Protein AF-0000000085122538 (afdb_homodimer)

Foldseek 3Di:
DEEEEFEALAQDDDVLQLVLLLVLLLVCLVVQYEYEYAAFCGHSVVSSQVSVVVNPHAYEHEYEPVVVVVVRGDPPGRYYHYDHDDVVRLVVSVVVHQAYEYGYYDPRSVVSQVVVLVCLLQPVDPAAYEYLQGPVRCVVVLVVVVVCCVVPVDPVLSSVSYHYHNDSVSVVVCRVVRDRDDHPD/DEEEEFEALAQDDDVLQLVLLLVLLLVCLVVQYEYEYAAFCGHSVVSSQVSVVVNPHAYEHEYEPVVVVVVRGDPPGRYYHYDHDDVVRLVVSVVVHQAYEYGYYDPRSVVSQVVVLVCLLQPVDPAAYEYQQGPVRCVVVLVVVVVCCVVPVDPPLSSVSYHYHNDSVSVVVCRVVRDRDDHPD

Nearest PDB structures (foldseek):
  5its-assembly2_C  TM=9.933E-01  e=1.510E-23  Corynebacterium glutamicum ATCC 13032
  5zbk-assembly1_A-2  TM=9.817E-01  e=9.721E-24  Pseudomonas aeruginosa PAO1
  5zbj-assembly1_A-2  TM=9.865E-01  e=3.644E-23  Pseudomonas aeruginosa PAO1
  1ydh-assembly1_B  TM=9.631E-01  e=9.488E-20  Arabidopsis thaliana
  1t35-assembly1_C  TM=9.299E-01  e=9.731E-19  Bacillus subtilis

Sequence (370 aa):
MKIAVFCGSSAGNNIKYINATKQLGKYFAQNNIDVVYGGGNVGLMGAIADSVMENGGKVYGVIPEKLKEKELAHTGITDLKVVSNMHERKAAMAEMADAFVVLPGGAGTLEETFEVWTWALLGFHNKPCAFFNINGFYDKLFEMIDNMCEAEFLRKEYSDMLIKTDNQEELLKAIKEYIPPKQKWMKIAVFCGSSAGNNIKYINATKQLGKYFAQNNIDVVYGGGNVGLMGAIADSVMENGGKVYGVIPEKLKEKELAHTGITDLKVVSNMHERKAAMAEMADAFVVLPGGAGTLEETFEVWTWALLGFHNKPCAFFNINGFYDKLFEMIDNMCEAEFLRKEYSDMLIKTDNQEELLKAIKEYIPPKQKW

pLDDT: mean 96.25, std 5.56, range [61.72, 99.0]

Structure (mmCIF, N/CA/C/O backbone):
data_AF-0000000085122538-model_v1
#
loop_
_entity.id
_entity.type
_entity.pdbx_description
1 polymer "Cytokinin riboside 5'-monophosphate phosphoribohydrolase"
#
loop_
_atom_site.group_PDB
_atom_site.id
_atom_site.type_symbol
_atom_site.label_atom_id
_atom_site.label_alt_id
_atom_site.label_comp_id
_atom_site.label_asym_id
_atom_site.label_entity_id
_atom_site.label_seq_id
_atom_site.pdbx_PDB_ins_code
_atom_site.Cartn_x
_atom_site.Cartn_y
_atom_site.Cartn_z
_atom_site.occupancy
_atom_site.B_iso_or_equiv
_atom_site.auth_seq_id
_atom_site.auth_comp_id
_atom_site.auth_asym_id
_atom_site.auth_atom_id
_atom_site.pdbx_PDB_model_num
ATOM 1 N N . MET A 1 1 ? -10.5 17.266 16.891 1 97.5 1 MET A N 1
ATOM 2 C CA . MET A 1 1 ? -10.312 16.281 15.82 1 97.5 1 MET A CA 1
ATOM 3 C C . MET A 1 1 ? -8.828 16.094 15.523 1 97.5 1 MET A C 1
ATOM 5 O O . MET A 1 1 ? -8.062 17.047 15.516 1 97.5 1 MET A O 1
ATOM 9 N N . LYS A 1 2 ? -8.312 14.805 15.312 1 98.81 2 LYS A N 1
ATOM 10 C CA . LYS A 1 2 ? -6.938 14.5 14.922 1 98.81 2 LYS A CA 1
ATOM 11 C C . LYS A 1 2 ? -6.879 13.883 13.531 1 98.81 2 LYS A C 1
ATOM 13 O O . LYS A 1 2 ? -7.621 12.945 13.227 1 98.81 2 LYS A O 1
ATOM 18 N N . ILE A 1 3 ? -6.004 14.469 12.742 1 98.94 3 ILE A N 1
ATOM 19 C CA . ILE A 1 3 ? -5.82 13.977 11.383 1 98.94 3 ILE A CA 1
ATOM 20 C C . ILE A 1 3 ? -4.418 13.391 11.227 1 98.94 3 ILE A C 1
ATOM 22 O O . ILE A 1 3 ? -3.424 14.062 11.523 1 98.94 3 ILE A O 1
ATOM 26 N N . ALA A 1 4 ? -4.359 12.117 10.828 1 98.94 4 ALA A N 1
ATOM 27 C CA . ALA A 1 4 ? -3.07 11.547 10.453 1 98.94 4 ALA A CA 1
ATOM 28 C C . ALA A 1 4 ? -2.664 11.977 9.047 1 98.94 4 ALA A C 1
ATOM 30 O O . ALA A 1 4 ? -3.445 11.844 8.102 1 98.94 4 ALA A O 1
ATOM 31 N N . VAL A 1 5 ? -1.46 12.477 8.953 1 98.94 5 VAL A N 1
ATOM 32 C CA . VAL A 1 5 ? -0.944 12.922 7.66 1 98.94 5 VAL A CA 1
ATOM 33 C C . VAL A 1 5 ? 0.179 11.992 7.207 1 98.94 5 VAL A C 1
ATOM 35 O O . VAL A 1 5 ? 1.134 11.75 7.949 1 98.94 5 VAL A O 1
ATOM 38 N N . PHE A 1 6 ? 0.007 11.438 6.035 1 98.81 6 PHE A N 1
ATOM 39 C CA . PHE A 1 6 ? 1.049 10.68 5.355 1 98.81 6 PHE A CA 1
ATOM 40 C C . PHE A 1 6 ? 1.702 11.516 4.262 1 98.81 6 PHE A C 1
ATOM 42 O O . PHE A 1 6 ? 1.017 12.047 3.387 1 98.81 6 PHE A O 1
ATOM 49 N N . CYS A 1 7 ? 3.018 11.609 4.328 1 98.56 7 CYS A N 1
ATOM 50 C CA . CYS A 1 7 ? 3.678 12.43 3.324 1 98.56 7 CYS A CA 1
ATOM 51 C C . CYS A 1 7 ? 5.156 12.086 3.219 1 98.56 7 CYS A C 1
ATOM 53 O O . CYS A 1 7 ? 5.664 11.273 3.996 1 98.56 7 CYS A O 1
ATOM 55 N N . GLY A 1 8 ? 5.742 12.688 2.232 1 97.12 8 GLY A N 1
ATOM 56 C CA . GLY A 1 8 ? 7.117 12.336 1.906 1 97.12 8 GLY A CA 1
ATOM 57 C C . GLY A 1 8 ? 8.125 12.891 2.895 1 97.12 8 GLY A C 1
ATOM 58 O O . GLY A 1 8 ? 7.953 14 3.404 1 97.12 8 GLY A O 1
ATOM 59 N N . SER A 1 9 ? 9.203 12.133 3.1 1 94.31 9 SER A N 1
ATOM 60 C CA . SER A 1 9 ? 10.367 12.625 3.828 1 94.31 9 SER A CA 1
ATOM 61 C C . SER A 1 9 ? 11.18 13.594 2.975 1 94.31 9 SER A C 1
ATOM 63 O O . SER A 1 9 ? 12.102 14.242 3.473 1 94.31 9 SER A O 1
ATOM 65 N N . SER A 1 10 ? 10.859 13.727 1.736 1 95.81 10 SER A N 1
ATOM 66 C CA . SER A 1 10 ? 11.438 14.672 0.792 1 95.81 10 SER A CA 1
ATOM 67 C C . SER A 1 10 ? 10.531 15.883 0.587 1 95.81 10 SER A C 1
ATOM 69 O O . SER A 1 10 ? 9.32 15.797 0.815 1 95.81 10 SER A O 1
ATOM 71 N N . ALA A 1 11 ? 11.141 16.984 0.15 1 96.94 11 ALA A N 1
ATOM 72 C CA . ALA A 1 11 ? 10.375 18.188 -0.128 1 96.94 11 ALA A CA 1
ATOM 73 C C . ALA A 1 11 ? 9.867 18.203 -1.568 1 96.94 11 ALA A C 1
ATOM 75 O O . ALA A 1 11 ? 9.062 19.062 -1.943 1 96.94 11 ALA A O 1
ATOM 76 N N . GLY A 1 12 ? 10.312 17.266 -2.35 1 97.25 12 GLY A N 1
ATOM 77 C CA . GLY A 1 12 ? 10.031 17.312 -3.775 1 97.25 12 GLY A CA 1
ATOM 78 C C . GLY A 1 12 ? 10.859 18.344 -4.52 1 97.25 12 GLY A C 1
ATOM 79 O O . GLY A 1 12 ? 11.844 18.859 -3.984 1 97.25 12 GLY A O 1
ATOM 80 N N . ASN A 1 13 ? 10.555 18.531 -5.781 1 97.31 13 ASN A N 1
ATOM 81 C CA . ASN A 1 13 ? 11.398 19.391 -6.586 1 97.31 13 ASN A CA 1
ATOM 82 C C . ASN A 1 13 ? 10.664 20.672 -6.996 1 97.31 13 ASN A C 1
ATOM 84 O O . ASN A 1 13 ? 11.156 21.438 -7.828 1 97.31 13 ASN A O 1
ATOM 88 N N . ASN A 1 14 ? 9.508 20.875 -6.578 1 97.75 14 ASN A N 1
ATOM 89 C CA . ASN A 1 14 ? 8.672 22.031 -6.855 1 97.75 14 ASN A CA 1
ATOM 90 C C . ASN A 1 14 ? 8.227 22.734 -5.57 1 97.75 14 ASN A C 1
ATOM 92 O O . ASN A 1 14 ? 7.68 22.094 -4.672 1 97.75 14 ASN A O 1
ATOM 96 N N . ILE A 1 15 ? 8.43 24.016 -5.426 1 97.88 15 ILE A N 1
ATOM 97 C CA . ILE A 1 15 ? 8.164 24.781 -4.219 1 97.88 15 ILE A CA 1
ATOM 98 C C . ILE A 1 15 ? 6.672 24.719 -3.883 1 97.88 15 ILE A C 1
ATOM 100 O O . ILE A 1 15 ? 6.277 24.953 -2.738 1 97.88 15 ILE A O 1
ATOM 104 N N . LYS A 1 16 ? 5.902 24.344 -4.867 1 98.25 16 LYS A N 1
ATOM 105 C CA . LYS A 1 16 ? 4.461 24.234 -4.652 1 98.25 16 LYS A CA 1
ATOM 106 C C . LYS A 1 16 ? 4.137 23.172 -3.604 1 98.25 16 LYS A C 1
ATOM 108 O O . LYS A 1 16 ? 3.158 23.297 -2.867 1 98.25 16 LYS A O 1
ATOM 113 N N . TYR A 1 17 ? 4.938 22.141 -3.523 1 98.62 17 TYR A N 1
ATOM 114 C CA . TYR A 1 17 ? 4.68 21.062 -2.57 1 98.62 17 TYR A CA 1
ATOM 115 C C . TYR A 1 17 ? 4.859 21.562 -1.137 1 98.62 17 TYR A C 1
ATOM 117 O O . TYR A 1 17 ? 3.963 21.406 -0.305 1 98.62 17 TYR A O 1
ATOM 125 N N . ILE A 1 18 ? 5.926 22.156 -0.887 1 98.38 18 ILE A N 1
ATOM 126 C CA . ILE A 1 18 ? 6.211 22.641 0.461 1 98.38 18 ILE A CA 1
ATOM 127 C C . ILE A 1 18 ? 5.242 23.766 0.825 1 98.38 18 ILE A C 1
ATOM 129 O O . ILE A 1 18 ? 4.727 23.812 1.944 1 98.38 18 ILE A O 1
ATOM 133 N N . ASN A 1 19 ? 4.984 24.688 -0.085 1 98.69 19 ASN A N 1
ATOM 134 C CA . ASN A 1 19 ? 4.098 25.812 0.182 1 98.69 19 ASN A CA 1
ATOM 135 C C . ASN A 1 19 ? 2.682 25.344 0.513 1 98.69 19 ASN A C 1
ATOM 137 O O . ASN A 1 19 ? 2.09 25.797 1.494 1 98.69 19 ASN A O 1
ATOM 141 N N . ALA A 1 20 ? 2.164 24.453 -0.314 1 98.81 20 ALA A N 1
ATOM 142 C CA . ALA A 1 20 ? 0.819 23.938 -0.076 1 98.81 20 ALA A CA 1
ATOM 143 C C . ALA A 1 20 ? 0.748 23.188 1.251 1 98.81 20 ALA A C 1
ATOM 145 O O . ALA A 1 20 ? -0.256 23.266 1.964 1 98.81 20 ALA A O 1
ATOM 146 N N . THR A 1 21 ? 1.785 22.438 1.58 1 98.88 21 THR A N 1
ATOM 147 C CA . THR A 1 21 ? 1.85 21.703 2.836 1 98.88 21 THR A CA 1
ATOM 148 C C . THR A 1 21 ? 1.825 22.656 4.027 1 98.88 21 THR A C 1
ATOM 150 O O . THR A 1 21 ? 1.076 22.438 4.984 1 98.88 21 THR A O 1
ATOM 153 N N . LYS A 1 22 ? 2.596 23.703 3.938 1 98.88 22 LYS A N 1
ATOM 154 C CA . LYS A 1 22 ? 2.629 24.703 5.008 1 98.88 22 LYS A CA 1
ATOM 155 C C . LYS A 1 22 ? 1.276 25.391 5.16 1 98.88 22 LYS A C 1
ATOM 157 O O . LYS A 1 22 ? 0.806 25.609 6.277 1 98.88 22 LYS A O 1
ATOM 162 N N . GLN A 1 23 ? 0.707 25.719 4.047 1 98.88 23 GLN A N 1
ATOM 163 C CA . GLN A 1 23 ? -0.608 26.359 4.086 1 98.88 23 GLN A CA 1
ATOM 164 C C . GLN A 1 23 ? -1.644 25.438 4.723 1 98.88 23 GLN A C 1
ATOM 166 O O . GLN A 1 23 ? -2.51 25.891 5.473 1 98.88 23 GLN A O 1
ATOM 171 N N . LEU A 1 24 ? -1.573 24.188 4.391 1 98.88 24 LEU A N 1
ATOM 172 C CA . LEU A 1 24 ? -2.484 23.219 4.996 1 98.88 24 LEU A CA 1
ATOM 173 C C . LEU A 1 24 ? -2.268 23.141 6.504 1 98.88 24 LEU A C 1
ATOM 175 O O . LEU A 1 24 ? -3.23 23.094 7.27 1 98.88 24 LEU A O 1
ATOM 179 N N . GLY A 1 25 ? -1.014 23.016 6.938 1 98.88 25 GLY A N 1
ATOM 180 C CA . GLY A 1 25 ? -0.706 23.016 8.359 1 98.88 25 GLY A CA 1
ATOM 181 C C . GLY A 1 25 ? -1.275 24.203 9.102 1 98.88 25 GLY A C 1
ATOM 182 O O . GLY A 1 25 ? -1.864 24.047 10.172 1 98.88 25 GLY A O 1
ATOM 183 N N . LYS A 1 26 ? -1.048 25.422 8.523 1 98.88 26 LYS A N 1
ATOM 184 C CA . LYS A 1 26 ? -1.615 26.641 9.094 1 98.88 26 LYS A CA 1
ATOM 185 C C . LYS A 1 26 ? -3.135 26.531 9.203 1 98.88 26 LYS A C 1
ATOM 187 O O . LYS A 1 26 ? -3.713 26.859 10.242 1 98.88 26 LYS A O 1
ATOM 192 N N . TYR A 1 27 ? -3.756 26.094 8.133 1 98.94 27 TYR A N 1
ATOM 193 C CA . TYR A 1 27 ? -5.207 25.938 8.094 1 98.94 27 TYR A CA 1
ATOM 194 C C . TYR A 1 27 ? -5.688 24.984 9.18 1 98.94 27 TYR A C 1
ATOM 196 O O . TYR A 1 27 ? -6.68 25.25 9.859 1 98.94 27 TYR A O 1
ATOM 204 N N . PHE A 1 28 ? -4.996 23.797 9.375 1 98.88 28 PHE A N 1
ATOM 205 C CA . PHE A 1 28 ? -5.348 22.844 10.414 1 98.88 28 PHE A CA 1
ATOM 206 C C . PHE A 1 28 ? -5.281 23.484 11.789 1 98.88 28 PHE A C 1
ATOM 208 O O . PHE A 1 28 ? -6.23 23.391 12.57 1 98.88 28 PHE A O 1
ATOM 215 N N . ALA A 1 29 ? -4.242 24.203 12.047 1 98.81 29 ALA A N 1
ATOM 216 C CA . ALA A 1 29 ? -4.07 24.844 13.344 1 98.81 29 ALA A CA 1
ATOM 217 C C . ALA A 1 29 ? -5.184 25.859 13.594 1 98.81 29 ALA A C 1
ATOM 219 O O . ALA A 1 29 ? -5.785 25.875 14.672 1 98.81 29 ALA A O 1
ATOM 220 N N . GLN A 1 30 ? -5.461 26.641 12.594 1 98.5 30 GLN A N 1
ATOM 221 C CA . GLN A 1 30 ? -6.449 27.703 12.711 1 98.5 30 GLN A CA 1
ATOM 222 C C . GLN A 1 30 ? -7.855 27.125 12.891 1 98.5 30 GLN A C 1
ATOM 224 O O . GLN A 1 30 ? -8.758 27.828 13.352 1 98.5 30 GLN A O 1
ATOM 229 N N .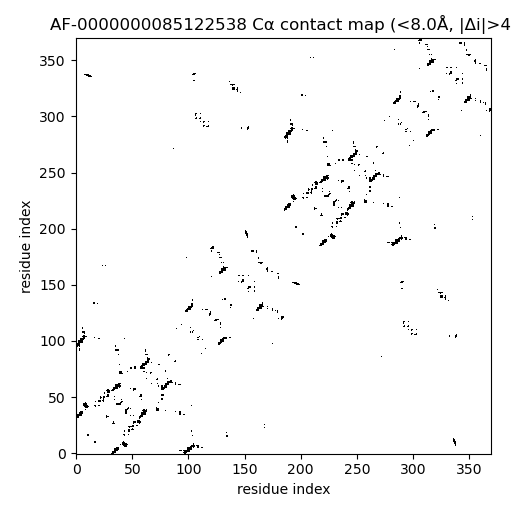 ASN A 1 31 ? -8.039 25.938 12.5 1 98.56 31 ASN A N 1
ATOM 230 C CA . ASN A 1 31 ? -9.336 25.281 12.633 1 98.56 31 ASN A CA 1
ATOM 231 C C . ASN A 1 31 ? -9.336 24.25 13.75 1 98.56 31 ASN A C 1
ATOM 233 O O . ASN A 1 31 ? -10.188 23.359 13.773 1 98.56 31 ASN A O 1
ATOM 237 N N . ASN A 1 32 ? -8.352 24.281 14.602 1 98.38 32 ASN A N 1
ATOM 238 C CA . ASN A 1 32 ? -8.242 23.453 15.805 1 98.38 32 ASN A CA 1
ATOM 239 C C . ASN A 1 32 ? -8.164 21.969 15.453 1 98.38 32 ASN A C 1
ATOM 241 O O . ASN A 1 32 ? -8.836 21.156 16.078 1 98.38 32 ASN A O 1
ATOM 245 N N . ILE A 1 33 ? -7.441 21.672 14.406 1 98.75 33 ILE A N 1
ATOM 246 C CA . ILE A 1 33 ? -7.168 20.297 14.016 1 98.75 33 ILE A CA 1
ATOM 247 C C . ILE A 1 33 ? -5.762 19.906 14.453 1 98.75 33 ILE A C 1
ATOM 249 O O . ILE A 1 33 ? -4.781 20.562 14.086 1 98.75 33 ILE A O 1
ATOM 253 N N . ASP A 1 34 ? -5.684 18.859 15.25 1 98.75 34 ASP A N 1
ATOM 254 C CA . ASP A 1 34 ? -4.391 18.281 15.625 1 98.75 34 ASP A CA 1
ATOM 255 C C . ASP A 1 34 ? -3.865 17.359 14.539 1 98.75 34 ASP A C 1
ATOM 257 O O . ASP A 1 34 ? -4.645 16.688 13.852 1 98.75 34 ASP A O 1
ATOM 261 N N . VAL A 1 35 ? -2.555 17.312 14.469 1 98.88 35 VAL A N 1
ATOM 262 C CA . VAL A 1 35 ? -1.948 16.484 13.438 1 98.88 35 VAL A CA 1
ATOM 263 C C . VAL A 1 35 ? -1.241 15.289 14.086 1 98.88 35 VAL A C 1
ATOM 265 O O . VAL A 1 35 ? -0.547 15.445 15.094 1 98.88 35 VAL A O 1
ATOM 268 N N . VAL A 1 36 ? -1.465 14.117 13.547 1 98.94 36 VAL A N 1
ATOM 269 C CA . VAL A 1 36 ? -0.7 12.906 13.812 1 98.94 36 VAL A CA 1
ATOM 270 C C . VAL A 1 36 ? 0.16 12.555 12.602 1 98.94 36 VAL A C 1
ATOM 272 O O . VAL A 1 36 ? -0.309 12.617 11.461 1 98.94 36 VAL A O 1
ATOM 275 N N . TYR A 1 37 ? 1.423 12.266 12.789 1 98.44 37 TYR A N 1
ATOM 276 C CA . TYR A 1 37 ? 2.24 11.922 11.633 1 98.44 37 TYR A CA 1
ATOM 277 C C . TYR A 1 37 ? 3.426 11.055 12.047 1 98.44 37 TYR A C 1
ATOM 279 O O . TYR A 1 37 ? 3.492 10.578 13.18 1 98.44 37 TYR A O 1
ATOM 287 N N . GLY A 1 38 ? 4.312 10.805 11.148 1 96.75 38 GLY A N 1
ATOM 288 C CA . GLY A 1 38 ? 5.359 9.812 11.352 1 96.75 38 GLY A CA 1
ATOM 289 C C . GLY A 1 38 ? 6.504 10.32 12.203 1 96.75 38 GLY A C 1
ATOM 290 O O . GLY A 1 38 ? 7.434 9.578 12.516 1 96.75 38 GLY A O 1
ATOM 291 N N . GLY A 1 39 ? 6.539 11.531 12.453 1 96.94 39 GLY A N 1
ATOM 292 C CA . GLY A 1 39 ? 7.461 12.039 13.461 1 96.94 39 GLY A CA 1
ATOM 293 C C . GLY A 1 39 ? 8.742 12.586 12.867 1 96.94 39 GLY A C 1
ATOM 294 O O . GLY A 1 39 ? 9.664 12.953 13.602 1 96.94 39 GLY A O 1
ATOM 295 N N . GLY A 1 40 ? 8.852 12.688 11.586 1 94.94 40 GLY A N 1
ATOM 296 C CA . GLY A 1 40 ? 10.078 13.156 10.969 1 94.94 40 GLY A CA 1
ATOM 297 C C . GLY A 1 40 ? 10.172 14.672 10.906 1 94.94 40 GLY A C 1
ATOM 298 O O . GLY A 1 40 ? 9.148 15.359 10.867 1 94.94 40 GLY A O 1
ATOM 299 N N . ASN A 1 41 ? 11.43 15.148 10.812 1 95.94 41 ASN A N 1
ATOM 300 C CA . ASN A 1 41 ? 11.648 16.594 10.766 1 95.94 41 ASN A CA 1
ATOM 301 C C . ASN A 1 41 ? 12.117 17.031 9.383 1 95.94 41 ASN A C 1
ATOM 303 O O . ASN A 1 41 ? 12.562 18.172 9.211 1 95.94 41 ASN A O 1
ATOM 307 N N . VAL A 1 42 ? 12.055 16.188 8.414 1 95.25 42 VAL A N 1
ATOM 308 C CA . VAL A 1 42 ? 12.578 16.484 7.086 1 95.25 42 VAL A CA 1
ATOM 309 C C . VAL A 1 42 ? 11.438 16.484 6.074 1 95.25 42 VAL A C 1
ATOM 311 O O . VAL A 1 42 ? 10.367 15.922 6.336 1 95.25 42 VAL A O 1
ATOM 314 N N . GLY A 1 43 ? 11.617 17.172 4.961 1 97.19 43 GLY A N 1
ATOM 315 C CA . GLY A 1 43 ? 10.688 17.125 3.844 1 97.19 43 GLY A CA 1
ATOM 316 C C . GLY A 1 43 ? 9.328 17.719 4.18 1 97.19 43 GLY A C 1
ATOM 317 O O . GLY A 1 43 ? 9.234 18.734 4.879 1 97.19 43 GLY A O 1
ATOM 318 N N . LEU A 1 44 ? 8.344 17.062 3.604 1 98.56 44 LEU A N 1
ATOM 319 C CA . LEU A 1 44 ? 6.984 17.531 3.857 1 98.56 44 LEU A CA 1
ATOM 320 C C . LEU A 1 44 ? 6.555 17.219 5.285 1 98.56 44 LEU A C 1
ATOM 322 O O . LEU A 1 44 ? 5.711 17.906 5.855 1 98.56 44 LEU A O 1
ATOM 326 N N . MET A 1 45 ? 7.184 16.172 5.836 1 98.19 45 MET A N 1
ATOM 327 C CA . MET A 1 45 ? 6.895 15.844 7.23 1 98.19 45 MET A CA 1
ATOM 328 C C . MET A 1 45 ? 7.273 17 8.148 1 98.19 45 MET A C 1
ATOM 330 O O . MET A 1 45 ? 6.473 17.422 8.984 1 98.19 45 MET A O 1
ATOM 334 N N . GLY A 1 46 ? 8.477 17.453 7.961 1 97.94 46 GLY A N 1
ATOM 335 C CA . GLY A 1 46 ? 8.883 18.609 8.742 1 97.94 46 GLY A CA 1
ATOM 336 C C . GLY A 1 46 ? 8.023 19.828 8.477 1 97.94 46 GLY A C 1
ATOM 337 O O . GLY A 1 46 ? 7.641 20.547 9.414 1 97.94 46 GLY A O 1
ATOM 338 N N . ALA A 1 47 ? 7.664 20.078 7.27 1 98.56 47 ALA A N 1
ATOM 339 C CA . ALA A 1 47 ? 6.91 21.266 6.852 1 98.56 47 ALA A CA 1
ATOM 340 C C . ALA A 1 47 ? 5.539 21.297 7.516 1 98.56 47 ALA A C 1
ATOM 342 O O . ALA A 1 47 ? 5.125 22.328 8.047 1 98.56 47 ALA A O 1
ATOM 343 N N . ILE A 1 48 ? 4.812 20.219 7.484 1 98.81 48 ILE A N 1
ATOM 344 C CA . ILE A 1 48 ? 3.465 20.188 8.039 1 98.81 48 ILE A CA 1
ATOM 345 C C . ILE A 1 48 ? 3.533 20.328 9.562 1 98.81 48 ILE A C 1
ATOM 347 O O . ILE A 1 48 ? 2.756 21.062 10.164 1 98.81 48 ILE A O 1
ATOM 351 N N . ALA A 1 49 ? 4.484 19.578 10.18 1 98.69 49 ALA A N 1
ATOM 352 C CA . ALA A 1 49 ? 4.625 19.625 11.633 1 98.69 49 ALA A CA 1
ATOM 353 C C . ALA A 1 49 ? 4.973 21.031 12.102 1 98.69 49 ALA A C 1
ATOM 355 O O . ALA A 1 49 ? 4.312 21.578 12.992 1 98.69 49 ALA A O 1
ATOM 356 N N . ASP A 1 50 ? 5.941 21.625 11.469 1 98.75 50 ASP A N 1
ATOM 357 C CA . ASP A 1 50 ? 6.387 22.969 11.844 1 98.75 50 ASP A CA 1
ATOM 358 C C . ASP A 1 50 ? 5.273 23.984 11.656 1 98.75 50 ASP A C 1
ATOM 360 O O . ASP A 1 50 ? 5.062 24.859 12.508 1 98.75 50 ASP A O 1
ATOM 364 N N . SER A 1 51 ? 4.633 23.906 10.539 1 98.88 51 SER A N 1
ATOM 365 C CA . SER A 1 51 ? 3.584 24.875 10.242 1 98.88 51 SER A CA 1
ATOM 366 C C . SER A 1 51 ? 2.457 24.797 11.266 1 98.88 51 SER A C 1
ATOM 368 O O . SER A 1 51 ? 1.979 25.828 11.742 1 98.88 51 SER A O 1
ATOM 370 N N . VAL A 1 52 ? 2.025 23.578 11.594 1 98.88 52 VAL A N 1
ATOM 371 C CA . VAL A 1 52 ? 0.985 23.422 12.602 1 98.88 52 VAL A CA 1
ATOM 372 C C . VAL A 1 52 ? 1.455 24 13.93 1 98.88 52 VAL A C 1
ATOM 374 O O . VAL A 1 52 ? 0.743 24.797 14.555 1 98.88 52 VAL A O 1
ATOM 377 N N . MET A 1 53 ? 2.672 23.688 14.375 1 98.75 53 MET A N 1
ATOM 378 C CA . MET A 1 53 ? 3.227 24.141 15.648 1 98.75 53 MET A CA 1
ATOM 379 C C . MET A 1 53 ? 3.344 25.656 15.68 1 98.75 53 MET A C 1
ATOM 381 O O . MET A 1 53 ? 2.959 26.297 16.656 1 98.75 53 MET A O 1
ATOM 385 N N . GLU A 1 54 ? 3.814 26.234 14.617 1 98.56 54 GLU A N 1
ATOM 386 C CA . GLU A 1 54 ? 4.055 27.672 14.516 1 98.56 54 GLU A CA 1
ATOM 387 C C . GLU A 1 54 ? 2.748 28.453 14.602 1 98.56 54 GLU A C 1
ATOM 389 O O . GLU A 1 54 ? 2.754 29.641 14.922 1 98.56 54 GLU A O 1
ATOM 394 N N . ASN A 1 55 ? 1.697 27.828 14.312 1 98.62 55 ASN A N 1
ATOM 395 C CA . ASN A 1 55 ? 0.406 28.5 14.305 1 98.62 55 ASN A CA 1
ATOM 396 C C . ASN A 1 55 ? -0.46 28.062 15.484 1 98.62 55 ASN A C 1
ATOM 398 O O . ASN A 1 55 ? -1.688 28.172 15.43 1 98.62 55 ASN A O 1
ATOM 402 N N . GLY A 1 56 ? 0.157 27.5 16.453 1 98.31 56 GLY A N 1
ATOM 403 C CA . GLY A 1 56 ? -0.483 27.281 17.734 1 98.31 56 GLY A CA 1
ATOM 404 C C . GLY A 1 56 ? -1.197 25.953 17.828 1 98.31 56 GLY A C 1
ATOM 405 O O . GLY A 1 56 ? -1.952 25.719 18.781 1 98.31 56 GLY A O 1
ATOM 406 N N . GLY A 1 57 ? -1 25.094 16.781 1 98.62 57 GLY A N 1
ATOM 407 C CA . GLY A 1 57 ? -1.622 23.766 16.812 1 98.62 57 GLY A CA 1
ATOM 408 C C . GLY A 1 57 ? -0.801 22.734 17.562 1 98.62 57 GLY A C 1
ATOM 409 O O . GLY A 1 57 ? 0.195 23.078 18.203 1 98.62 57 GLY A O 1
ATOM 410 N N . LYS A 1 58 ? -1.279 21.484 17.578 1 98.88 58 LYS A N 1
ATOM 411 C CA . LYS A 1 58 ? -0.592 20.375 18.219 1 98.88 58 LYS A CA 1
ATOM 412 C C . LYS A 1 58 ? -0.233 19.297 17.203 1 98.88 58 LYS A C 1
ATOM 414 O O . LYS A 1 58 ? -1.001 19.016 16.281 1 98.88 58 LYS A O 1
ATOM 419 N N . VAL A 1 59 ? 0.931 18.719 17.406 1 98.88 59 VAL A N 1
ATOM 420 C CA . VAL A 1 59 ? 1.442 17.672 16.531 1 98.88 59 VAL A CA 1
ATOM 421 C C . VAL A 1 59 ? 1.904 16.484 17.359 1 98.88 59 VAL A C 1
ATOM 423 O O . VAL A 1 59 ? 2.672 16.641 18.312 1 98.88 59 VAL A O 1
ATOM 426 N N . TYR A 1 60 ? 1.407 15.328 16.984 1 98.88 60 TYR A N 1
ATOM 427 C CA . TYR A 1 60 ? 1.779 14.07 17.609 1 98.88 60 TYR A CA 1
ATOM 428 C C . TYR A 1 60 ? 2.498 13.156 16.625 1 98.88 60 TYR A C 1
ATOM 430 O O . TYR A 1 60 ? 1.938 12.789 15.594 1 98.88 60 TYR A O 1
ATOM 438 N N . GLY A 1 61 ? 3.727 12.805 16.969 1 98.31 61 GLY A N 1
ATOM 439 C CA . GLY A 1 61 ? 4.527 11.938 16.125 1 98.31 61 GLY A CA 1
ATOM 440 C C . GLY A 1 61 ? 4.629 10.516 16.641 1 98.31 61 GLY A C 1
ATOM 441 O O . GLY A 1 61 ? 4.566 10.289 17.859 1 98.31 61 GLY A O 1
ATOM 442 N N . VAL A 1 62 ? 4.719 9.562 15.766 1 97.94 62 VAL A N 1
ATOM 443 C CA . VAL A 1 62 ? 5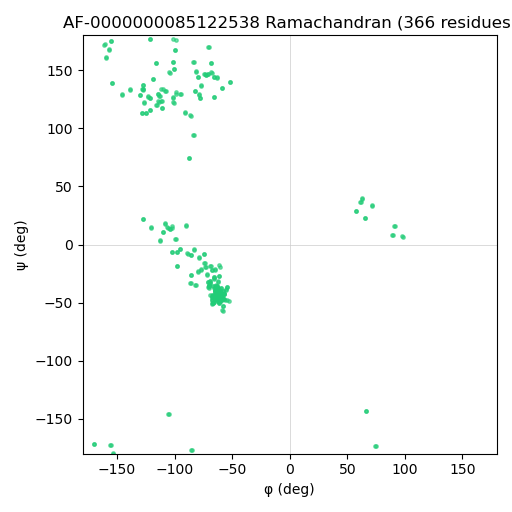.008 8.172 16.094 1 97.94 62 VAL A CA 1
ATOM 444 C C . VAL A 1 62 ? 6.203 7.691 15.266 1 97.94 62 VAL A C 1
ATOM 446 O O . VAL A 1 62 ? 6.176 7.734 14.039 1 97.94 62 VAL A O 1
ATOM 449 N N . ILE A 1 63 ? 7.219 7.242 15.945 1 95.75 63 ILE A N 1
ATOM 450 C CA . ILE A 1 63 ? 8.438 6.914 15.219 1 95.75 63 ILE A CA 1
ATOM 451 C C . ILE A 1 63 ? 9.031 5.617 15.773 1 95.75 63 ILE A C 1
ATOM 453 O O . ILE A 1 63 ? 9.078 5.414 16.984 1 95.75 63 ILE A O 1
ATOM 457 N N . PRO A 1 64 ? 9.406 4.734 14.867 1 93.38 64 PRO A N 1
ATOM 458 C CA . PRO A 1 64 ? 10.102 3.539 15.344 1 93.38 64 PRO A CA 1
ATOM 459 C C . PRO A 1 64 ? 11.492 3.848 15.891 1 93.38 64 PRO A C 1
ATOM 461 O O . PRO A 1 64 ? 12.172 4.754 15.398 1 93.38 64 PRO A O 1
ATOM 464 N N . GLU A 1 65 ? 11.953 2.998 16.734 1 91.56 65 GLU A N 1
ATOM 465 C CA . GLU A 1 65 ? 13.266 3.158 17.359 1 91.56 65 GLU A CA 1
ATOM 466 C C . GLU A 1 65 ? 14.367 3.254 16.297 1 91.56 65 GLU A C 1
ATOM 468 O O . GLU A 1 65 ? 15.242 4.121 16.391 1 91.56 65 GLU A O 1
ATOM 473 N N . LYS A 1 66 ? 14.336 2.521 15.359 1 84.19 66 LYS A N 1
ATOM 474 C CA . LYS A 1 66 ? 15.375 2.451 14.328 1 84.19 66 LYS A CA 1
ATOM 475 C C . LYS A 1 66 ? 15.445 3.748 13.531 1 84.19 66 LYS A C 1
ATOM 477 O O . LYS A 1 66 ? 16.531 4.195 13.164 1 84.19 66 LYS A O 1
ATOM 482 N N . LEU A 1 67 ? 14.336 4.352 13.312 1 81.69 67 LEU A N 1
ATOM 483 C CA . LEU A 1 67 ? 14.281 5.582 12.531 1 81.69 67 LEU A CA 1
ATOM 484 C C . LEU A 1 67 ? 14.633 6.789 13.391 1 81.69 67 LEU A C 1
ATOM 486 O O . LEU A 1 67 ? 15.18 7.777 12.891 1 81.69 67 LEU A O 1
ATOM 490 N N . LYS A 1 68 ? 14.258 6.715 14.578 1 80.94 68 LYS A N 1
ATOM 491 C CA . LYS A 1 68 ? 14.633 7.781 15.5 1 80.94 68 LYS A CA 1
ATOM 492 C C . LYS A 1 68 ? 16.141 7.984 15.523 1 80.94 68 LYS A C 1
ATOM 494 O O . LYS A 1 68 ? 16.625 9.125 15.57 1 80.94 68 LYS A O 1
ATOM 499 N N . GLU A 1 69 ? 16.828 6.957 15.477 1 76.31 69 GLU A N 1
ATOM 500 C CA . GLU A 1 69 ? 18.281 6.965 15.602 1 76.31 69 GLU A CA 1
ATOM 501 C C . GLU A 1 69 ? 18.938 7.609 14.383 1 76.31 69 GLU A C 1
ATOM 503 O O . GLU A 1 69 ? 20.078 8.078 14.453 1 76.31 69 GLU A O 1
ATOM 508 N N . LYS A 1 70 ? 18.266 7.707 13.367 1 73.94 70 LYS A N 1
ATOM 509 C CA . LYS A 1 70 ? 18.828 8.258 12.133 1 73.94 70 LYS A CA 1
ATOM 510 C C . LYS A 1 70 ? 18.625 9.773 12.07 1 73.94 70 LYS A C 1
ATOM 512 O O . LYS A 1 70 ? 18.797 10.375 11.016 1 73.94 70 LYS A O 1
ATOM 517 N N . GLU A 1 71 ? 18.312 10.352 13.211 1 61.72 71 GLU A N 1
ATOM 518 C CA . GLU A 1 71 ? 18.172 11.797 13.383 1 61.72 71 GLU A CA 1
ATOM 519 C C . GLU A 1 71 ? 17.047 12.336 12.516 1 61.72 71 GLU A C 1
ATOM 521 O O . GLU A 1 71 ? 17.109 13.469 12.023 1 61.72 71 GLU A O 1
ATOM 526 N N . LEU A 1 72 ? 16.062 11.617 12.391 1 79.69 72 LEU A N 1
ATOM 527 C CA . LEU A 1 72 ? 14.906 12.008 11.602 1 79.69 72 LEU A CA 1
ATOM 528 C C . LEU A 1 72 ? 13.766 12.469 12.508 1 79.69 72 LEU A C 1
ATOM 530 O O . LEU A 1 72 ? 12.836 13.141 12.047 1 79.69 72 LEU A O 1
ATOM 534 N N . ALA A 1 73 ? 14.086 12.258 13.773 1 89.75 73 ALA A N 1
ATOM 535 C CA . ALA A 1 73 ? 12.992 12.531 14.703 1 89.75 73 ALA A CA 1
ATOM 536 C C . ALA A 1 73 ? 12.812 14.031 14.914 1 89.75 73 ALA A C 1
ATOM 538 O O . ALA A 1 73 ? 13.789 14.758 15.102 1 89.75 73 ALA A O 1
ATOM 539 N N . HIS A 1 74 ? 11.594 14.438 14.914 1 94.25 74 HIS A N 1
ATOM 540 C CA . HIS A 1 74 ? 11.242 15.82 15.211 1 94.25 74 HIS A CA 1
ATOM 541 C C . HIS A 1 74 ? 11.086 16.031 16.719 1 94.25 74 HIS A C 1
ATOM 543 O O . HIS A 1 74 ? 10.055 15.68 17.297 1 94.25 74 HIS A O 1
ATOM 549 N N . THR A 1 75 ? 11.953 16.766 17.375 1 92.38 75 THR A N 1
ATOM 550 C CA . THR A 1 75 ? 11.953 16.891 18.828 1 92.38 75 THR A CA 1
ATOM 551 C C . THR A 1 75 ? 11.188 18.141 19.266 1 92.38 75 THR A C 1
ATOM 553 O O . THR A 1 75 ? 10.969 18.359 20.453 1 92.38 75 THR A O 1
ATOM 556 N N . GLY A 1 76 ? 10.711 18.969 18.406 1 94.75 76 GLY A N 1
ATOM 557 C CA . GLY A 1 76 ? 10.055 20.219 18.75 1 94.75 76 GLY A CA 1
ATOM 558 C C . GLY A 1 76 ? 8.539 20.141 18.656 1 94.75 76 GLY A C 1
ATOM 559 O O . GLY A 1 76 ? 7.867 21.172 18.609 1 94.75 76 GLY A O 1
ATOM 560 N N . ILE A 1 77 ? 8 18.906 18.609 1 97.69 77 ILE A N 1
ATOM 561 C CA . ILE A 1 77 ? 6.559 18.781 18.438 1 97.69 77 ILE A CA 1
ATOM 562 C C . ILE A 1 77 ? 5.902 18.484 19.781 1 97.69 77 ILE A C 1
ATOM 564 O O . ILE A 1 77 ? 6.586 18.406 20.812 1 97.69 77 ILE A O 1
ATOM 568 N N . THR A 1 78 ? 4.602 18.406 19.844 1 98.56 78 THR A N 1
ATOM 569 C CA . THR A 1 78 ? 3.816 18.297 21.062 1 98.56 78 THR A CA 1
ATOM 570 C C . THR A 1 78 ? 4.164 17.016 21.812 1 98.56 78 THR A C 1
ATOM 572 O O . THR A 1 78 ? 4.328 17.031 23.047 1 98.56 78 THR A O 1
ATOM 575 N N . ASP A 1 79 ? 4.184 15.922 21.094 1 98.12 79 ASP A N 1
ATOM 576 C CA . ASP A 1 79 ? 4.523 14.617 21.656 1 98.12 79 ASP A CA 1
ATOM 577 C C . ASP A 1 79 ? 5.07 13.68 20.594 1 98.12 79 ASP A C 1
ATOM 579 O O . ASP A 1 79 ? 4.613 13.703 19.438 1 98.12 79 ASP A O 1
ATOM 583 N N . LEU A 1 80 ? 6.07 12.977 21 1 97.5 80 LEU A N 1
ATOM 584 C CA . LEU A 1 80 ? 6.672 11.984 20.125 1 97.5 80 LEU A CA 1
ATOM 585 C C . LEU A 1 80 ? 6.691 10.609 20.781 1 97.5 80 LEU A C 1
ATOM 587 O O . LEU A 1 80 ? 7.434 10.383 21.734 1 97.5 80 LEU A O 1
ATOM 591 N N . LYS A 1 81 ? 5.945 9.766 20.219 1 97.44 81 LYS A N 1
ATOM 592 C CA . LYS A 1 81 ? 5.879 8.398 20.719 1 97.44 81 LYS A CA 1
ATOM 593 C C . LYS A 1 81 ? 6.84 7.488 19.953 1 97.44 81 LYS A C 1
ATOM 595 O O . LYS A 1 81 ? 6.836 7.465 18.719 1 97.44 81 LYS A O 1
ATOM 600 N N . VAL A 1 82 ? 7.641 6.762 20.719 1 96.38 82 VAL A N 1
ATOM 601 C CA . VAL A 1 82 ? 8.562 5.801 20.109 1 96.38 82 VAL A CA 1
ATOM 602 C C . VAL A 1 82 ? 7.965 4.395 20.188 1 96.38 82 VAL A C 1
ATOM 604 O O . VAL A 1 82 ? 7.461 3.982 21.234 1 96.38 82 VAL A O 1
ATOM 607 N N . VAL A 1 83 ? 7.969 3.703 19.078 1 96.31 83 VAL A N 1
ATOM 608 C CA . VAL A 1 83 ? 7.449 2.342 19.016 1 96.31 83 VAL A CA 1
ATOM 609 C C . VAL A 1 83 ? 8.539 1.39 18.547 1 96.31 83 VAL A C 1
ATOM 611 O O . VAL A 1 83 ? 9.641 1.824 18.188 1 96.31 83 VAL A O 1
ATOM 614 N N . SER A 1 84 ? 8.211 0.07 18.5 1 93.56 84 SER A N 1
ATOM 615 C CA . SER A 1 84 ? 9.25 -0.924 18.266 1 93.56 84 SER A CA 1
ATOM 616 C C . SER A 1 84 ? 9.484 -1.128 16.766 1 93.56 84 SER A C 1
ATOM 618 O O . SER A 1 84 ? 10.594 -1.478 16.359 1 93.56 84 SER A O 1
ATOM 620 N N . ASN A 1 85 ? 8.383 -0.996 15.969 1 91 85 ASN A N 1
ATOM 621 C CA . ASN A 1 85 ? 8.508 -1.305 14.547 1 91 85 ASN A CA 1
ATOM 622 C C . ASN A 1 85 ? 7.496 -0.53 13.711 1 91 85 ASN A C 1
ATOM 624 O O . ASN A 1 85 ? 6.684 0.223 14.258 1 91 85 ASN A O 1
ATOM 628 N N . MET A 1 86 ? 7.555 -0.773 12.406 1 91 86 MET A N 1
ATOM 629 C CA . MET A 1 86 ? 6.746 -0.009 11.469 1 91 86 MET A CA 1
ATOM 630 C C . MET A 1 86 ? 5.27 -0.365 11.602 1 91 86 MET A C 1
ATOM 632 O O . MET A 1 86 ? 4.398 0.48 11.391 1 91 86 MET A O 1
ATOM 636 N N . HIS A 1 87 ? 4.922 -1.652 11.906 1 92.12 87 HIS A N 1
ATOM 637 C CA . HIS A 1 87 ? 3.537 -2.068 12.086 1 92.12 87 HIS A CA 1
ATOM 638 C C . HIS A 1 87 ? 2.9 -1.365 13.281 1 92.12 87 HIS A C 1
ATOM 640 O O . HIS A 1 87 ? 1.783 -0.855 13.18 1 92.12 87 HIS A O 1
ATOM 646 N N . GLU A 1 88 ? 3.641 -1.271 14.359 1 93.81 88 GLU A N 1
ATOM 647 C CA . GLU A 1 88 ? 3.174 -0.558 15.547 1 93.81 88 GLU A CA 1
ATOM 648 C C . GLU A 1 88 ? 3.016 0.934 15.266 1 93.81 88 GLU A C 1
ATOM 650 O O . GLU A 1 88 ? 2.096 1.573 15.781 1 93.81 88 GLU A O 1
ATOM 655 N N . ARG A 1 89 ? 3.91 1.475 14.484 1 95 89 ARG A N 1
ATOM 656 C CA . ARG A 1 89 ? 3.812 2.879 14.102 1 95 89 ARG A CA 1
ATOM 657 C C . ARG A 1 89 ? 2.49 3.164 13.398 1 95 89 ARG A C 1
ATOM 659 O O . ARG A 1 89 ? 1.751 4.066 13.797 1 95 89 ARG A O 1
ATOM 666 N N . LYS A 1 90 ? 2.221 2.385 12.375 1 96.12 90 LYS A N 1
ATOM 667 C CA . LYS A 1 90 ? 1.003 2.598 11.594 1 96.12 90 LYS A CA 1
ATOM 668 C C . LYS A 1 90 ? -0.242 2.387 12.453 1 96.12 90 LYS A C 1
ATOM 670 O O . LYS A 1 90 ? -1.207 3.148 12.352 1 96.12 90 LYS A O 1
ATOM 675 N N . ALA A 1 91 ? -0.181 1.404 13.289 1 94.75 91 ALA A N 1
ATOM 676 C CA . ALA A 1 91 ? -1.311 1.12 14.164 1 94.75 91 ALA A CA 1
ATOM 677 C C . ALA A 1 91 ? -1.556 2.273 15.133 1 94.75 91 ALA A C 1
ATOM 679 O O . ALA A 1 91 ? -2.697 2.705 15.32 1 94.75 91 ALA A O 1
ATOM 680 N N . ALA A 1 92 ? -0.514 2.764 15.742 1 97.56 92 ALA A N 1
ATOM 681 C CA . ALA A 1 92 ? -0.625 3.859 16.703 1 97.56 92 ALA A CA 1
ATOM 682 C C . ALA A 1 92 ? -1.163 5.121 16.031 1 97.56 92 ALA A C 1
ATOM 684 O O . ALA A 1 92 ? -2.041 5.793 16.578 1 97.56 92 ALA A O 1
ATOM 685 N N . MET A 1 93 ? -0.666 5.426 14.859 1 98.44 93 MET A N 1
ATOM 686 C CA . MET A 1 93 ? -1.14 6.598 14.133 1 98.44 93 MET A CA 1
ATOM 687 C C . MET A 1 93 ? -2.625 6.477 13.812 1 98.44 93 MET A C 1
ATOM 689 O O . MET A 1 93 ? -3.387 7.426 14 1 98.44 93 MET A O 1
ATOM 693 N N . ALA A 1 94 ? -2.977 5.312 13.32 1 97.81 94 ALA A N 1
ATOM 694 C CA . ALA A 1 94 ? -4.371 5.086 12.945 1 97.81 94 ALA A CA 1
ATOM 695 C C . ALA A 1 94 ? -5.285 5.18 14.164 1 97.81 94 ALA A C 1
ATOM 697 O O . ALA A 1 94 ? -6.402 5.695 14.07 1 97.81 94 ALA A O 1
ATOM 698 N N . GLU A 1 95 ? -4.801 4.641 15.281 1 97.38 95 GLU A N 1
ATOM 699 C CA . GLU A 1 95 ? -5.586 4.676 16.516 1 97.38 95 GLU A CA 1
ATOM 700 C C . GLU A 1 95 ? -5.805 6.105 16.984 1 97.38 95 GLU A C 1
ATOM 702 O O . GLU A 1 95 ? -6.883 6.445 17.484 1 97.38 95 GLU A O 1
ATOM 707 N N . MET A 1 96 ? -4.898 6.949 16.812 1 98.38 96 MET A N 1
ATOM 708 C CA . MET A 1 96 ? -4.918 8.32 17.312 1 98.38 96 MET A CA 1
ATOM 709 C C . MET A 1 96 ? -5.773 9.211 16.406 1 98.38 96 MET A C 1
ATOM 711 O O . MET A 1 96 ? -6.273 10.25 16.859 1 98.38 96 MET A O 1
ATOM 715 N N . ALA A 1 97 ? -5.973 8.859 15.188 1 98.69 97 ALA A N 1
ATOM 716 C CA . ALA A 1 97 ? -6.496 9.789 14.195 1 98.69 97 ALA A CA 1
ATOM 717 C C . ALA A 1 97 ? -7.988 9.562 13.961 1 98.69 97 ALA A C 1
ATOM 719 O O . ALA A 1 97 ? -8.477 8.438 14.094 1 98.69 97 ALA A O 1
ATOM 720 N N . ASP A 1 98 ? -8.633 10.555 13.625 1 98.75 98 ASP A N 1
ATOM 721 C CA . ASP A 1 98 ? -10.047 10.516 13.25 1 98.75 98 ASP A CA 1
ATOM 722 C C . ASP A 1 98 ? -10.211 10.469 11.734 1 98.75 98 ASP A C 1
ATOM 724 O O . ASP A 1 98 ? -11.289 10.148 11.234 1 98.75 98 ASP A O 1
ATOM 728 N N . ALA A 1 99 ? -9.211 10.828 11.039 1 98.94 99 ALA A N 1
ATOM 729 C CA . ALA A 1 99 ? -9.164 10.891 9.578 1 98.94 99 ALA A CA 1
ATOM 730 C C . ALA A 1 99 ? -7.73 10.805 9.07 1 98.94 99 ALA A C 1
ATOM 732 O O . ALA A 1 99 ? -6.781 10.898 9.852 1 98.94 99 ALA A O 1
ATOM 733 N N . PHE A 1 100 ? -7.59 10.602 7.777 1 98.94 100 PHE A N 1
ATOM 734 C CA . PHE A 1 100 ? -6.281 10.508 7.137 1 98.94 100 PHE A CA 1
ATOM 735 C C . PHE A 1 100 ? -6.184 11.461 5.953 1 98.94 100 PHE A C 1
ATOM 737 O O . PHE A 1 100 ? -7.141 11.602 5.188 1 98.94 100 PHE A O 1
ATOM 744 N N . VAL A 1 101 ? -5.062 12.117 5.852 1 99 101 VAL A N 1
ATOM 745 C CA . VAL A 1 101 ? -4.781 12.977 4.707 1 99 101 VAL A CA 1
ATOM 746 C C . VAL A 1 101 ? -3.432 12.602 4.098 1 99 101 VAL A C 1
ATOM 748 O O . VAL A 1 101 ? -2.443 12.438 4.816 1 99 101 VAL A O 1
ATOM 751 N N . VAL A 1 102 ? -3.455 12.5 2.824 1 98.94 102 VAL A N 1
ATOM 752 C CA . VAL A 1 102 ? -2.275 12.07 2.082 1 98.94 102 VAL A CA 1
ATOM 753 C C . VAL A 1 102 ? -1.72 13.242 1.272 1 98.94 102 VAL A C 1
ATOM 755 O O . VAL A 1 102 ? -2.41 13.789 0.414 1 98.94 102 VAL A O 1
ATOM 758 N N . LEU A 1 103 ? -0.524 13.625 1.576 1 98.94 103 LEU A N 1
ATOM 759 C CA . LEU A 1 103 ? 0.239 14.586 0.792 1 98.94 103 LEU A CA 1
ATOM 760 C C . LEU A 1 103 ? 1.234 13.883 -0.122 1 98.94 103 LEU A C 1
ATOM 762 O O . LEU A 1 103 ? 1.449 12.672 0.005 1 98.94 103 LEU A O 1
ATOM 766 N N . PRO A 1 104 ? 1.823 14.609 -1.082 1 98.88 104 PRO A N 1
ATOM 767 C CA . PRO A 1 104 ? 2.795 13.969 -1.973 1 98.88 104 PRO A CA 1
ATOM 768 C C . PRO A 1 104 ? 3.887 13.219 -1.213 1 98.88 104 PRO A C 1
ATOM 770 O O . PRO A 1 104 ? 4.336 13.672 -0.16 1 98.88 104 PRO A O 1
ATOM 773 N N . GLY A 1 105 ? 4.242 12.086 -1.718 1 98.56 105 GLY A N 1
ATOM 774 C CA . GLY A 1 105 ? 5.242 11.227 -1.111 1 98.56 105 GLY A CA 1
ATOM 775 C C . GLY A 1 105 ? 5.652 10.07 -2.002 1 98.56 105 GLY A C 1
ATOM 776 O O . GLY A 1 105 ? 5.41 10.094 -3.211 1 98.56 105 GLY A O 1
ATOM 777 N N . GLY A 1 106 ? 6.414 9.188 -1.438 1 97.88 106 GLY A N 1
ATOM 778 C CA . GLY A 1 106 ? 6.926 8.047 -2.178 1 97.88 106 GLY A CA 1
ATOM 779 C C . GLY A 1 106 ? 6.227 6.75 -1.827 1 97.88 106 GLY A C 1
ATOM 780 O O . GLY A 1 106 ? 5.016 6.73 -1.599 1 97.88 106 GLY A O 1
ATOM 781 N N . ALA A 1 107 ? 6.98 5.656 -1.854 1 97.5 107 ALA A N 1
ATOM 782 C CA . ALA A 1 107 ? 6.449 4.316 -1.634 1 97.5 107 ALA A CA 1
ATOM 783 C C . ALA A 1 107 ? 5.914 4.164 -0.213 1 97.5 107 ALA A C 1
ATOM 785 O O . ALA A 1 107 ? 4.871 3.543 0.001 1 97.5 107 ALA A O 1
ATOM 786 N N . GLY A 1 108 ? 6.598 4.715 0.752 1 96.62 108 GLY A N 1
ATOM 787 C CA . GLY A 1 108 ? 6.148 4.645 2.133 1 96.62 108 GLY A CA 1
ATOM 788 C C . GLY A 1 108 ? 4.82 5.336 2.365 1 96.62 108 GLY A C 1
ATOM 789 O O . GLY A 1 108 ? 3.967 4.828 3.094 1 96.62 108 GLY A O 1
ATOM 790 N N . THR A 1 109 ? 4.652 6.465 1.746 1 98.38 109 THR A N 1
ATOM 791 C CA . THR A 1 109 ? 3.402 7.207 1.853 1 98.38 109 THR A CA 1
ATOM 792 C C . THR A 1 109 ? 2.24 6.395 1.288 1 98.38 109 THR A C 1
ATOM 794 O O . THR A 1 109 ? 1.192 6.273 1.928 1 98.38 109 THR A O 1
ATOM 797 N N . LEU A 1 110 ? 2.465 5.812 0.158 1 98.5 110 LEU A N 1
ATOM 798 C CA . LEU A 1 110 ? 1.4 5.023 -0.455 1 98.5 110 LEU A CA 1
ATOM 799 C C . LEU A 1 110 ? 1.146 3.744 0.335 1 98.5 110 LEU A C 1
ATOM 801 O O . LEU A 1 110 ? 0.006 3.281 0.424 1 98.5 110 LEU A O 1
ATOM 805 N N . GLU A 1 111 ? 2.193 3.166 0.883 1 97.75 111 GLU A N 1
ATOM 806 C CA . GLU A 1 111 ? 2.021 1.994 1.736 1 97.75 111 GLU A CA 1
ATOM 807 C C . GLU A 1 111 ? 1.108 2.303 2.92 1 97.75 111 GLU A C 1
ATOM 809 O O . GLU A 1 111 ? 0.177 1.546 3.205 1 97.75 111 GLU A O 1
ATOM 814 N N . GLU A 1 112 ? 1.333 3.424 3.602 1 97.88 112 GLU A N 1
ATOM 815 C CA . GLU A 1 112 ? 0.486 3.857 4.711 1 97.88 112 GLU A CA 1
ATOM 816 C C . GLU A 1 112 ? -0.948 4.098 4.246 1 97.88 112 GLU A C 1
ATOM 818 O O . GLU A 1 112 ? -1.898 3.682 4.91 1 97.88 112 GLU A O 1
ATOM 823 N N . THR A 1 113 ? -1.081 4.68 3.092 1 98.62 113 THR A N 1
ATOM 824 C CA . THR A 1 113 ? -2.387 5.035 2.545 1 98.62 113 THR A CA 1
ATOM 825 C C . THR A 1 113 ? -3.199 3.785 2.227 1 98.62 113 THR A C 1
ATOM 827 O O . THR A 1 113 ? -4.352 3.664 2.643 1 98.62 113 THR A O 1
ATOM 830 N N . PHE A 1 114 ? -2.596 2.881 1.524 1 98.44 114 PHE A N 1
ATOM 831 C CA . PHE A 1 114 ? -3.324 1.691 1.1 1 98.44 114 PHE A CA 1
ATOM 832 C C . PHE A 1 114 ? -3.721 0.841 2.301 1 98.44 114 PHE A C 1
ATOM 834 O O . PHE A 1 114 ? -4.766 0.185 2.285 1 98.44 114 PHE A O 1
ATOM 841 N N . GLU A 1 115 ? -2.951 0.888 3.342 1 97.44 115 GLU A N 1
ATOM 842 C CA . GLU A 1 115 ? -3.326 0.129 4.531 1 97.44 115 GLU A CA 1
ATOM 843 C C . GLU A 1 115 ? -4.613 0.669 5.148 1 97.44 115 GLU A C 1
ATOM 845 O O . GLU A 1 115 ? -5.57 -0.079 5.355 1 97.44 115 GLU A O 1
ATOM 850 N N . VAL A 1 116 ? -4.66 1.938 5.344 1 97.94 116 VAL A N 1
ATOM 851 C CA . VAL A 1 116 ? -5.832 2.484 6.02 1 97.94 116 VAL A CA 1
ATOM 852 C C . VAL A 1 116 ? -7.043 2.414 5.094 1 97.94 116 VAL A C 1
ATOM 854 O O . VAL A 1 116 ? -8.172 2.227 5.555 1 97.94 116 VAL A O 1
ATOM 857 N N . TRP A 1 117 ? -6.785 2.553 3.781 1 97.94 117 TRP A N 1
ATOM 858 C CA . TRP A 1 117 ? -7.859 2.43 2.803 1 97.94 117 TRP A CA 1
ATOM 859 C C . TRP A 1 117 ? -8.438 1.017 2.801 1 97.94 117 TRP A C 1
ATOM 861 O O . TRP A 1 117 ? -9.648 0.833 2.904 1 97.94 117 TRP A O 1
ATOM 871 N N . THR A 1 118 ? -7.555 0.011 2.785 1 95.81 118 THR A N 1
ATOM 872 C CA . THR A 1 118 ? -7.984 -1.383 2.777 1 95.81 118 THR A CA 1
ATOM 873 C C . THR A 1 118 ? -8.719 -1.73 4.07 1 95.81 118 THR A C 1
ATOM 875 O O . THR A 1 118 ? -9.727 -2.434 4.047 1 95.81 118 THR A O 1
ATOM 878 N N . TRP A 1 119 ? -8.227 -1.219 5.168 1 94 119 TRP A N 1
ATOM 879 C CA . TRP A 1 119 ? -8.875 -1.46 6.449 1 94 119 TRP A CA 1
ATOM 880 C C . TRP A 1 119 ? -10.297 -0.894 6.453 1 94 119 TRP A C 1
ATOM 882 O O . TRP A 1 119 ? -11.211 -1.498 7.016 1 94 119 TRP A O 1
ATOM 892 N N . ALA A 1 120 ? -10.445 0.218 5.844 1 95.62 120 ALA A N 1
ATOM 893 C CA . ALA A 1 120 ? -11.773 0.818 5.758 1 95.62 120 ALA A CA 1
ATOM 894 C C . ALA A 1 120 ? -12.703 -0.022 4.887 1 95.62 120 ALA A C 1
ATOM 896 O O . ALA A 1 120 ? -13.852 -0.28 5.262 1 95.62 120 ALA A O 1
ATOM 897 N N . LEU A 1 121 ? -12.156 -0.441 3.717 1 92.56 121 LEU A N 1
ATOM 898 C CA . LEU A 1 121 ? -12.977 -1.213 2.789 1 92.56 121 LEU A CA 1
ATOM 899 C C . LEU A 1 121 ? -13.352 -2.561 3.391 1 92.56 121 LEU A C 1
ATOM 901 O O . LEU A 1 121 ? -14.43 -3.096 3.1 1 92.56 121 LEU A O 1
ATOM 905 N N . LEU A 1 122 ? -12.5 -3.094 4.285 1 88.19 122 LEU A N 1
ATOM 906 C CA . LEU A 1 122 ? -12.758 -4.375 4.93 1 88.19 122 LEU A CA 1
ATOM 907 C C . LEU A 1 122 ? -13.633 -4.195 6.164 1 88.19 122 LEU A C 1
ATOM 909 O O . LEU A 1 122 ? -14.047 -5.18 6.785 1 88.19 122 LEU A O 1
ATOM 913 N N . GLY A 1 123 ? -13.844 -2.934 6.543 1 90 123 GLY A N 1
ATOM 914 C CA . GLY A 1 123 ? -14.75 -2.648 7.641 1 90 123 GLY A CA 1
ATOM 915 C C . GLY A 1 123 ? -14.062 -2.607 8.992 1 90 123 GLY A C 1
ATOM 916 O O . GLY A 1 123 ? -14.719 -2.697 10.031 1 90 123 GLY A O 1
ATOM 917 N N . PHE A 1 124 ? -12.734 -2.498 8.984 1 90.44 124 PHE A N 1
ATOM 918 C CA . PHE A 1 124 ? -12 -2.445 10.242 1 90.44 124 PHE A CA 1
ATOM 919 C C . PHE A 1 124 ? -12.117 -1.068 10.883 1 90.44 124 PHE A C 1
ATOM 921 O O . PHE A 1 124 ? -11.93 -0.921 12.094 1 90.44 124 PHE A O 1
ATOM 928 N N . HIS A 1 125 ? -12.422 -0.069 10.148 1 95.06 125 HIS A N 1
ATOM 929 C CA . HIS A 1 125 ? -12.758 1.265 10.625 1 95.06 125 HIS A CA 1
ATOM 930 C C . HIS A 1 125 ? -13.625 2.01 9.617 1 95.06 125 HIS A C 1
ATOM 932 O O . HIS A 1 125 ? -13.867 1.515 8.516 1 95.06 125 HIS A O 1
ATOM 938 N N . ASN A 1 126 ? -14.055 3.143 9.977 1 96.69 126 ASN A N 1
ATOM 939 C CA . ASN A 1 126 ? -14.93 3.918 9.102 1 96.69 126 ASN A CA 1
ATOM 940 C C . ASN A 1 126 ? -14.406 5.336 8.898 1 96.69 126 ASN A C 1
ATOM 942 O O . ASN A 1 126 ? -15.172 6.25 8.602 1 96.69 126 ASN A O 1
ATOM 946 N N . LYS A 1 127 ? -13.164 5.543 9.102 1 98.44 127 LYS A N 1
ATOM 947 C CA . LYS A 1 127 ? -12.57 6.879 9.055 1 98.44 127 LYS A CA 1
ATOM 948 C C . LYS A 1 127 ? -12.32 7.316 7.609 1 98.44 127 LYS A C 1
ATOM 950 O O . LYS A 1 127 ? -11.93 6.504 6.77 1 98.44 127 LYS A O 1
ATOM 955 N N . PRO A 1 128 ? -12.492 8.578 7.301 1 98.69 128 PRO A N 1
ATOM 956 C CA . PRO A 1 128 ? -12.234 9.07 5.945 1 98.69 128 PRO A CA 1
ATOM 957 C C . PRO A 1 128 ? -10.75 9.133 5.609 1 98.69 128 PRO A C 1
ATOM 959 O O . PRO A 1 128 ? -9.93 9.422 6.484 1 98.69 128 PRO A O 1
ATOM 962 N N . CYS A 1 129 ? -10.469 8.867 4.371 1 98.88 129 CYS A N 1
ATOM 963 C CA . CYS A 1 129 ? -9.141 9.008 3.787 1 98.88 129 CYS A CA 1
ATOM 964 C C . CYS A 1 129 ? -9.164 9.977 2.611 1 98.88 129 CYS A C 1
ATOM 966 O O . CYS A 1 129 ? -9.953 9.812 1.681 1 98.88 129 CYS A O 1
ATOM 968 N N . ALA A 1 130 ? -8.273 10.992 2.697 1 98.94 130 ALA A N 1
ATOM 969 C CA . ALA A 1 130 ? -8.312 12.055 1.693 1 98.94 130 ALA A CA 1
ATOM 970 C C . ALA A 1 130 ? -6.938 12.258 1.065 1 98.94 130 ALA A C 1
ATOM 972 O O . ALA A 1 130 ? -5.926 12.297 1.771 1 98.94 130 ALA A O 1
ATOM 973 N N . PHE A 1 131 ? -6.945 12.344 -0.245 1 98.94 131 PHE A N 1
ATOM 974 C CA . PHE A 1 131 ? -5.766 12.812 -0.962 1 98.94 131 PHE A CA 1
ATOM 975 C C . PHE A 1 131 ? -5.816 14.32 -1.161 1 98.94 131 PHE A C 1
ATOM 977 O O . PHE A 1 131 ? -6.727 14.836 -1.817 1 98.94 131 PHE A O 1
ATOM 984 N N . PHE A 1 132 ? -4.871 15.008 -0.492 1 98.94 132 PHE A N 1
ATOM 985 C CA . PHE A 1 132 ? -4.656 16.406 -0.833 1 98.94 132 PHE A CA 1
ATOM 986 C C . PHE A 1 132 ? -3.74 16.531 -2.045 1 98.94 132 PHE A C 1
ATOM 988 O O . PHE A 1 132 ? -2.518 16.594 -1.9 1 98.94 132 PHE A O 1
ATOM 995 N N . ASN A 1 133 ? -4.312 16.641 -3.234 1 98.81 133 ASN A N 1
ATOM 996 C CA . ASN A 1 133 ? -3.656 16.406 -4.516 1 98.81 133 ASN A CA 1
ATOM 997 C C . ASN A 1 133 ? -2.973 17.672 -5.035 1 98.81 133 ASN A C 1
ATOM 999 O O . ASN A 1 133 ? -3.381 18.219 -6.055 1 98.81 133 ASN A O 1
ATOM 1003 N N . ILE A 1 134 ? -1.895 17.953 -4.418 1 98.62 134 ILE A N 1
ATOM 1004 C CA . ILE A 1 134 ? -1.118 19.141 -4.758 1 98.62 134 ILE A CA 1
ATOM 1005 C C . ILE A 1 134 ? -0.549 19 -6.168 1 98.62 134 ILE A C 1
ATOM 1007 O O . ILE A 1 134 ? 0.094 18 -6.488 1 98.62 134 ILE A O 1
ATOM 1011 N N . ASN A 1 135 ? -0.779 19.969 -7.031 1 97.25 135 ASN A N 1
ATOM 1012 C CA . ASN A 1 135 ? -0.188 20.031 -8.359 1 97.25 135 ASN A CA 1
ATOM 1013 C C . ASN A 1 135 ? -0.516 18.797 -9.188 1 97.25 135 ASN A C 1
ATOM 1015 O O . ASN A 1 135 ? 0.293 18.359 -10.008 1 97.25 135 ASN A O 1
ATOM 1019 N N . GLY A 1 136 ? -1.637 18.188 -8.938 1 98.44 136 GLY A N 1
ATOM 1020 C CA . GLY A 1 136 ? -2.043 17 -9.68 1 98.44 136 GLY A CA 1
ATOM 1021 C C . GLY A 1 136 ? -1.136 15.805 -9.445 1 98.44 136 GLY A C 1
ATOM 1022 O O . GLY A 1 136 ? -1.066 14.898 -10.273 1 98.44 136 GLY A O 1
ATOM 1023 N N . PHE A 1 137 ? -0.415 15.797 -8.32 1 98.81 137 PHE A N 1
ATOM 1024 C CA . PHE A 1 137 ? 0.628 14.82 -8.039 1 98.81 137 PHE A CA 1
ATOM 1025 C C . PHE A 1 137 ? 0.087 13.398 -8.156 1 98.81 137 PHE A C 1
ATOM 1027 O O . PHE A 1 137 ? 0.771 12.508 -8.672 1 98.81 137 PHE A O 1
ATOM 1034 N N . TYR A 1 138 ? -1.177 13.102 -7.762 1 98.88 138 TYR A N 1
ATOM 1035 C CA . TYR A 1 138 ? -1.702 11.742 -7.656 1 98.88 138 TYR A CA 1
ATOM 1036 C C . TYR A 1 138 ? -2.625 11.422 -8.828 1 98.88 138 TYR A C 1
ATOM 1038 O O . TYR A 1 138 ? -3.326 10.406 -8.812 1 98.88 138 TYR A O 1
ATOM 1046 N N . ASP A 1 139 ? -2.621 12.25 -9.891 1 98.81 139 ASP A N 1
ATOM 1047 C CA . ASP A 1 139 ? -3.535 12.047 -11.016 1 98.81 139 ASP A CA 1
ATOM 1048 C C . ASP A 1 139 ? -3.361 10.656 -11.625 1 98.81 139 ASP A C 1
ATOM 1050 O O . ASP A 1 139 ? -4.344 9.977 -11.914 1 98.81 139 ASP A O 1
ATOM 1054 N N . LYS A 1 140 ? -2.107 10.234 -11.766 1 98.88 140 LYS A N 1
ATOM 1055 C CA . LYS A 1 140 ? -1.854 8.922 -12.367 1 98.88 140 LYS A CA 1
ATOM 1056 C C . LYS A 1 140 ? -2.299 7.797 -11.438 1 98.88 140 LYS A C 1
ATOM 1058 O O . LYS A 1 140 ? -2.746 6.746 -11.898 1 98.88 140 LYS A O 1
ATOM 1063 N N . LEU A 1 141 ? -2.203 7.977 -10.117 1 98.88 141 LEU A N 1
ATOM 1064 C CA . LEU A 1 141 ? -2.725 6.996 -9.164 1 98.88 141 LEU A CA 1
ATOM 1065 C C . LEU A 1 141 ? -4.238 6.867 -9.297 1 98.88 141 LEU A C 1
ATOM 1067 O O . LEU A 1 141 ? -4.777 5.758 -9.266 1 98.88 141 LEU A O 1
ATOM 1071 N N . PHE A 1 142 ? -4.895 8.031 -9.438 1 98.88 142 PHE A N 1
ATOM 1072 C CA . PHE A 1 142 ? -6.348 8.008 -9.586 1 98.88 142 PHE A CA 1
ATOM 1073 C C . PHE A 1 142 ? -6.75 7.273 -10.859 1 98.88 142 PHE A C 1
ATOM 1075 O O . PHE A 1 142 ? -7.742 6.539 -10.867 1 98.88 142 PHE A O 1
ATOM 1082 N N . GLU A 1 143 ? -5.961 7.445 -11.906 1 98.81 143 GLU A N 1
ATOM 1083 C CA . GLU A 1 143 ? -6.207 6.684 -13.125 1 98.81 143 GLU A CA 1
ATOM 1084 C C . GLU A 1 143 ? -6.055 5.188 -12.883 1 98.81 143 GLU A C 1
ATOM 1086 O O . GLU A 1 143 ? -6.812 4.383 -13.438 1 98.81 143 GLU A O 1
ATOM 1091 N N . MET A 1 144 ? -5.07 4.816 -12.109 1 98.81 144 MET A N 1
ATOM 1092 C CA . MET A 1 144 ? -4.883 3.41 -11.766 1 98.81 144 MET A CA 1
ATOM 1093 C C . MET A 1 144 ? -6.086 2.873 -10.992 1 98.81 144 MET A C 1
ATOM 1095 O O . MET A 1 144 ? -6.57 1.775 -11.273 1 98.81 144 MET A O 1
ATOM 1099 N N . ILE A 1 145 ? -6.566 3.629 -10.031 1 98.81 145 ILE A N 1
ATOM 1100 C CA . ILE A 1 145 ? -7.723 3.23 -9.227 1 98.81 145 ILE A CA 1
ATOM 1101 C C . ILE A 1 145 ? -8.945 3.074 -10.125 1 98.81 145 ILE A C 1
ATOM 1103 O O . ILE A 1 145 ? -9.695 2.104 -10 1 98.81 145 ILE A O 1
ATOM 1107 N N . ASP A 1 146 ? -9.109 4.016 -11.078 1 98.69 146 ASP A N 1
ATOM 1108 C CA . ASP A 1 146 ? -10.195 3.906 -12.047 1 98.69 146 ASP A CA 1
ATOM 1109 C C . ASP A 1 146 ? -10.062 2.625 -12.867 1 98.69 146 ASP A C 1
ATOM 1111 O O . ASP A 1 146 ? -11.062 1.945 -13.125 1 98.69 146 ASP A O 1
ATOM 1115 N N . ASN A 1 147 ? -8.852 2.34 -13.25 1 98.56 147 ASN A N 1
ATOM 1116 C CA . ASN A 1 147 ? -8.609 1.124 -14.023 1 98.56 147 ASN A CA 1
ATOM 1117 C C . ASN A 1 147 ? -8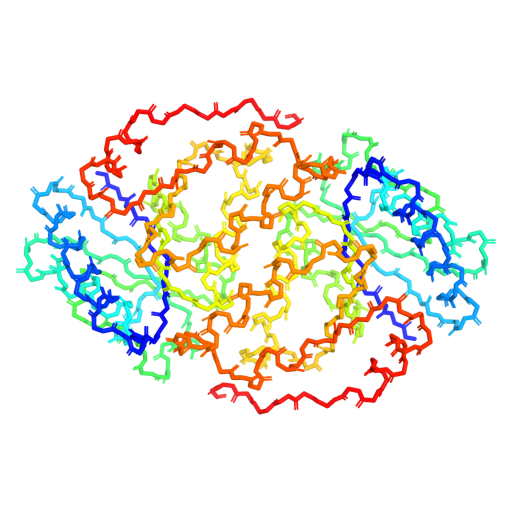.977 -0.124 -13.227 1 98.56 147 ASN A C 1
ATOM 1119 O O . ASN A 1 147 ? -9.508 -1.086 -13.773 1 98.56 147 ASN A O 1
ATOM 1123 N N . MET A 1 148 ? -8.656 -0.168 -11.93 1 98.75 148 MET A N 1
ATOM 1124 C CA . MET A 1 148 ? -9.031 -1.287 -11.07 1 98.75 148 MET A CA 1
ATOM 1125 C C . MET A 1 148 ? -10.539 -1.483 -11.055 1 98.75 148 MET A C 1
ATOM 1127 O O . MET A 1 148 ? -11.023 -2.617 -11.078 1 98.75 148 MET A O 1
ATOM 1131 N N . CYS A 1 149 ? -11.266 -0.364 -11.023 1 98.56 149 CYS A N 1
ATOM 1132 C CA . CYS A 1 149 ? -12.727 -0.433 -11.039 1 98.56 149 CYS A CA 1
ATOM 1133 C C . CYS A 1 149 ? -13.227 -0.947 -12.383 1 98.56 149 CYS A C 1
ATOM 1135 O O . CYS A 1 149 ? -14.07 -1.843 -12.438 1 98.56 149 CYS A O 1
ATOM 1137 N N . GLU A 1 150 ? -12.688 -0.363 -13.422 1 98.38 150 GLU A N 1
ATOM 1138 C CA . GLU A 1 150 ? -13.117 -0.73 -14.773 1 98.38 150 GLU A CA 1
ATOM 1139 C C . GLU A 1 150 ? -12.867 -2.211 -15.047 1 98.38 150 GLU A C 1
ATOM 1141 O O . GLU A 1 150 ? -13.68 -2.871 -15.695 1 98.38 150 GLU A O 1
ATOM 1146 N N . ALA A 1 151 ? -11.75 -2.723 -14.539 1 98.5 151 ALA A N 1
ATOM 1147 C CA . ALA A 1 151 ? -11.383 -4.117 -14.758 1 98.5 151 ALA A CA 1
ATOM 1148 C C . ALA A 1 151 ? -12.078 -5.031 -13.758 1 98.5 151 ALA A C 1
ATOM 1150 O O . ALA A 1 151 ? -11.906 -6.254 -13.797 1 98.5 151 ALA A O 1
ATOM 1151 N N . GLU A 1 152 ? -12.844 -4.461 -12.789 1 98.38 152 GLU A N 1
ATOM 1152 C CA . GLU A 1 152 ? -13.688 -5.152 -11.82 1 98.38 152 GLU A CA 1
ATOM 1153 C C . GLU A 1 152 ? -12.844 -5.879 -10.773 1 98.38 152 GLU A C 1
ATOM 1155 O O . GLU A 1 152 ? -13.219 -6.961 -10.312 1 98.38 152 GLU A O 1
ATOM 1160 N N . PHE A 1 153 ? -11.695 -5.27 -10.461 1 98.31 153 PHE A N 1
ATOM 1161 C CA . PHE A 1 153 ? -10.898 -5.738 -9.336 1 98.31 153 PHE A CA 1
ATOM 1162 C C . PHE A 1 153 ? -11.18 -4.895 -8.094 1 98.31 153 PHE A C 1
ATOM 1164 O O . PHE A 1 153 ? -10.703 -5.219 -7 1 98.31 153 PHE A O 1
ATOM 1171 N N . LEU A 1 154 ? -11.938 -3.852 -8.242 1 97.88 154 LEU A N 1
ATOM 1172 C CA . LEU A 1 154 ? -12.336 -2.939 -7.176 1 97.88 154 LEU A CA 1
ATOM 1173 C C . LEU A 1 154 ? -13.75 -2.418 -7.41 1 97.88 154 LEU A C 1
ATOM 1175 O O . LEU A 1 154 ? -14.094 -2.012 -8.523 1 97.88 154 LEU A O 1
ATOM 1179 N N . ARG A 1 155 ? -14.562 -2.514 -6.426 1 96.75 155 ARG A N 1
ATOM 1180 C CA . ARG A 1 155 ? -15.898 -1.934 -6.539 1 96.75 155 ARG A CA 1
ATOM 1181 C C . ARG A 1 155 ? -15.836 -0.41 -6.516 1 96.75 155 ARG A C 1
ATOM 1183 O O . ARG A 1 155 ? -15.062 0.173 -5.754 1 96.75 155 ARG A O 1
ATOM 1190 N N . LYS A 1 156 ? -16.688 0.188 -7.203 1 96.94 156 LYS A N 1
ATOM 1191 C CA . LYS A 1 156 ? -16.688 1.637 -7.379 1 96.94 156 LYS A CA 1
ATOM 1192 C C . LYS A 1 156 ? -16.906 2.352 -6.047 1 96.94 156 LYS A C 1
ATOM 1194 O O . LYS A 1 156 ? -16.344 3.418 -5.809 1 96.94 156 LYS A O 1
ATOM 1199 N N . GLU A 1 157 ? -17.703 1.787 -5.219 1 96.5 157 GLU A N 1
ATOM 1200 C CA . GLU A 1 157 ? -18 2.422 -3.939 1 96.5 157 GLU A CA 1
ATOM 1201 C C . GLU A 1 157 ? -16.734 2.582 -3.098 1 96.5 157 GLU A C 1
ATOM 1203 O O . GLU A 1 157 ? -16.625 3.531 -2.318 1 96.5 157 GLU A O 1
ATOM 1208 N N . TYR A 1 158 ? -15.727 1.709 -3.305 1 96.88 158 TYR A N 1
ATOM 1209 C CA . TYR A 1 158 ? -14.508 1.768 -2.512 1 96.88 158 TYR A CA 1
ATOM 1210 C C . TYR A 1 158 ? -13.516 2.758 -3.109 1 96.88 158 TYR A C 1
ATOM 1212 O O . TYR A 1 158 ? -12.641 3.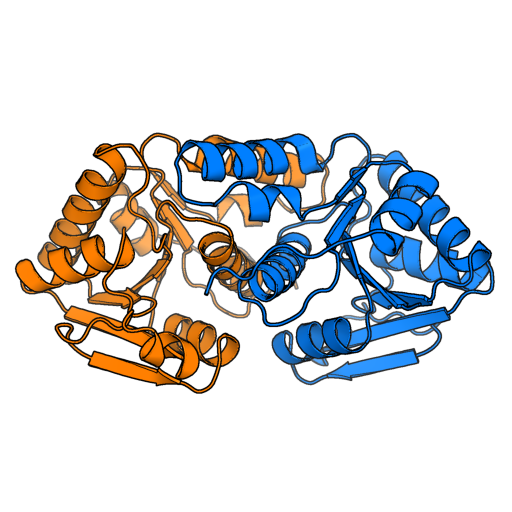273 -2.406 1 96.88 158 TYR A O 1
ATOM 1220 N N . SER A 1 159 ? -13.602 2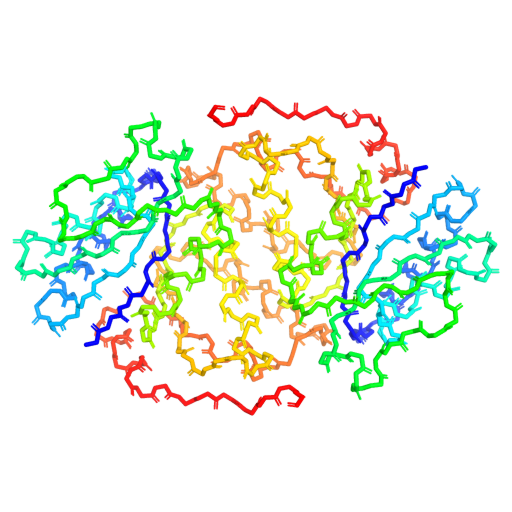.994 -4.414 1 97.69 159 SER A N 1
ATOM 1221 C CA . SER A 1 159 ? -12.875 4.113 -5 1 97.69 159 SER A CA 1
ATOM 1222 C C . SER A 1 159 ? -13.484 5.449 -4.582 1 97.69 159 SER A C 1
ATOM 1224 O O . SER A 1 159 ? -12.766 6.391 -4.246 1 97.69 159 SER A O 1
ATOM 1226 N N . ASP A 1 160 ? -14.836 5.469 -4.492 1 97.12 160 ASP A N 1
ATOM 1227 C CA . ASP A 1 160 ? -15.578 6.699 -4.25 1 97.12 160 ASP A CA 1
ATOM 1228 C C . ASP A 1 160 ? -15.414 7.164 -2.805 1 97.12 160 ASP A C 1
ATOM 1230 O O . ASP A 1 160 ? -15.656 8.328 -2.49 1 97.12 160 ASP A O 1
ATOM 1234 N N . MET A 1 161 ? -15.023 6.258 -1.958 1 97.5 161 MET A N 1
ATOM 1235 C CA . MET A 1 161 ? -14.898 6.648 -0.556 1 97.5 161 MET A CA 1
ATOM 1236 C C . MET A 1 161 ? -13.664 7.52 -0.342 1 97.5 161 MET A C 1
ATOM 1238 O O . MET A 1 161 ? -13.516 8.148 0.708 1 97.5 161 MET A O 1
ATOM 1242 N N . LEU A 1 162 ? -12.742 7.531 -1.303 1 98.69 162 LEU A N 1
ATOM 1243 C CA . LEU A 1 162 ? -11.562 8.383 -1.219 1 98.69 162 LEU A CA 1
ATOM 1244 C C . LEU A 1 162 ? -11.906 9.82 -1.576 1 98.69 162 LEU A C 1
ATOM 1246 O O . LEU A 1 162 ? -12.461 10.086 -2.645 1 98.69 162 LEU A O 1
ATOM 1250 N N . ILE A 1 163 ? -11.555 10.688 -0.678 1 98.81 163 ILE A N 1
ATOM 1251 C CA . ILE A 1 163 ? -11.711 12.117 -0.944 1 98.81 163 ILE A CA 1
ATOM 1252 C C . ILE A 1 163 ? -10.523 12.617 -1.764 1 98.81 163 ILE A C 1
ATOM 1254 O O . ILE A 1 163 ? -9.375 12.281 -1.472 1 98.81 163 ILE A O 1
ATOM 1258 N N . LYS A 1 164 ? -10.789 13.367 -2.828 1 98.81 164 LYS A N 1
ATOM 1259 C CA . LYS A 1 164 ? -9.758 13.922 -3.701 1 98.81 164 LYS A CA 1
ATOM 1260 C C . LYS A 1 164 ? -9.945 15.43 -3.891 1 98.81 164 LYS A C 1
ATOM 1262 O O . LYS A 1 164 ? -10.969 15.867 -4.422 1 98.81 164 LYS A O 1
ATOM 1267 N N . THR A 1 165 ? -9.023 16.188 -3.383 1 98.81 165 THR A N 1
ATOM 1268 C CA . THR A 1 165 ? -9.141 17.641 -3.5 1 98.81 165 THR A CA 1
ATOM 1269 C C . THR A 1 165 ? -7.781 18.312 -3.316 1 98.81 165 THR A C 1
ATOM 1271 O O . THR A 1 165 ? -6.828 17.672 -2.861 1 98.81 165 THR A O 1
ATOM 1274 N N . ASP A 1 166 ? -7.605 19.562 -3.768 1 98.38 166 ASP A N 1
ATOM 1275 C CA . ASP A 1 166 ? -6.422 20.375 -3.5 1 98.38 166 ASP A CA 1
ATOM 1276 C C . ASP A 1 166 ? -6.789 21.672 -2.771 1 98.38 166 ASP A C 1
ATOM 1278 O O . ASP A 1 166 ? -5.988 22.609 -2.713 1 98.38 166 ASP A O 1
ATOM 1282 N N . ASN A 1 167 ? -8.008 21.641 -2.264 1 98.62 167 ASN A N 1
ATOM 1283 C CA . ASN A 1 167 ? -8.539 22.797 -1.543 1 98.62 167 ASN A CA 1
ATOM 1284 C C . ASN A 1 167 ? -8.75 22.484 -0.064 1 98.62 167 ASN A C 1
ATOM 1286 O O . ASN A 1 167 ? -9.438 21.516 0.278 1 98.62 167 ASN A O 1
ATOM 1290 N N . GLN A 1 168 ? -8.18 23.359 0.808 1 98.69 168 GLN A N 1
ATOM 1291 C CA . GLN A 1 168 ? -8.164 23.094 2.242 1 98.69 168 GLN A CA 1
ATOM 1292 C C . GLN A 1 168 ? -9.578 23.094 2.814 1 98.69 168 GLN A C 1
ATOM 1294 O O . GLN A 1 168 ? -9.93 22.25 3.633 1 98.69 168 GLN A O 1
ATOM 1299 N N . GLU A 1 169 ? -10.406 24.047 2.379 1 98.69 169 GLU A N 1
ATOM 1300 C CA . GLU A 1 169 ? -11.773 24.125 2.875 1 98.69 169 GLU A CA 1
ATOM 1301 C C . GLU A 1 169 ? -12.602 22.922 2.43 1 98.69 169 GLU A C 1
ATOM 1303 O O . GLU A 1 169 ? -13.352 22.344 3.225 1 98.69 169 GLU A O 1
ATOM 1308 N N . GLU A 1 170 ? -12.461 22.562 1.157 1 98.75 170 GLU A N 1
ATOM 1309 C CA . GLU A 1 170 ? -13.148 21.391 0.635 1 98.75 170 GLU A CA 1
ATOM 1310 C C . GLU A 1 170 ? -12.703 20.125 1.355 1 98.75 170 GLU A C 1
ATOM 1312 O O . GLU A 1 170 ? -13.516 19.234 1.623 1 98.75 170 GLU A O 1
ATOM 1317 N N . LEU A 1 171 ? -11.438 20.047 1.653 1 98.88 171 LEU A N 1
ATOM 1318 C CA . LEU A 1 171 ? -10.883 18.906 2.361 1 98.88 171 LEU A CA 1
ATOM 1319 C C . LEU A 1 171 ? -11.578 18.703 3.705 1 98.88 171 LEU A C 1
ATOM 1321 O O . LEU A 1 171 ? -12.102 17.625 3.982 1 98.88 171 LEU A O 1
ATOM 1325 N N . LEU A 1 172 ? -11.555 19.734 4.547 1 98.75 172 LEU A N 1
ATOM 1326 C CA . LEU A 1 172 ? -12.117 19.625 5.887 1 98.75 172 LEU A CA 1
ATOM 1327 C C . LEU A 1 172 ? -13.617 19.375 5.832 1 98.75 172 LEU A C 1
ATOM 1329 O O . LEU A 1 172 ? -14.141 18.562 6.602 1 98.75 172 LEU A O 1
ATOM 1333 N N . LYS A 1 173 ? -14.312 20.031 4.91 1 98.75 173 LYS A N 1
ATOM 1334 C CA . LYS A 1 173 ? -15.742 19.797 4.734 1 98.75 173 LYS A CA 1
ATOM 1335 C C . LYS A 1 173 ? -16.031 18.344 4.375 1 98.75 173 LYS A C 1
ATOM 1337 O O . LYS A 1 173 ? -16.922 17.719 4.957 1 98.75 173 LYS A O 1
ATOM 1342 N N . ALA A 1 174 ? -15.305 17.828 3.416 1 98.75 174 ALA A N 1
ATOM 1343 C CA . ALA A 1 174 ? -15.508 16.453 2.969 1 98.75 174 ALA A CA 1
ATOM 1344 C C . ALA A 1 174 ? -15.25 15.469 4.102 1 98.75 174 ALA A C 1
ATOM 1346 O O . ALA A 1 174 ? -15.961 14.469 4.234 1 98.75 174 ALA A O 1
ATOM 1347 N N . ILE A 1 175 ? -14.219 15.719 4.898 1 98.81 175 ILE A N 1
ATOM 1348 C CA . ILE A 1 175 ? -13.891 14.852 6.023 1 98.81 175 ILE A CA 1
ATOM 1349 C C . ILE A 1 175 ? -15.023 14.875 7.043 1 98.81 175 ILE A C 1
ATOM 1351 O O . ILE A 1 175 ? -15.453 13.828 7.527 1 98.81 175 ILE A O 1
ATOM 1355 N N . LYS A 1 176 ? -15.531 16 7.328 1 98.25 176 LYS A N 1
ATOM 1356 C CA . LYS A 1 176 ? -16.578 16.156 8.336 1 98.25 176 LYS A CA 1
ATOM 1357 C C . LYS A 1 176 ? -17.891 15.539 7.867 1 98.25 176 LYS A C 1
ATOM 1359 O O . LYS A 1 176 ? -18.672 15.039 8.68 1 98.25 176 LYS A O 1
ATOM 1364 N N . GLU A 1 177 ? -18.141 15.547 6.586 1 98.31 177 GLU A N 1
ATOM 1365 C CA . GLU A 1 177 ? -19.406 15.086 6.039 1 98.31 177 GLU A CA 1
ATOM 1366 C C . GLU A 1 177 ? -19.297 13.664 5.512 1 98.31 177 GLU A C 1
ATOM 1368 O O . GLU A 1 177 ? -20.25 13.133 4.938 1 98.31 177 GLU A O 1
ATOM 1373 N N . TYR A 1 178 ? -18.141 13.078 5.719 1 98.19 178 TYR A N 1
ATOM 1374 C CA . TYR A 1 178 ? -17.859 11.75 5.188 1 98.19 178 TYR A CA 1
ATOM 1375 C C . TYR A 1 178 ? -18.859 10.727 5.711 1 98.19 178 TYR A C 1
ATOM 1377 O O . TYR A 1 178 ? -19.188 10.719 6.902 1 98.19 178 TYR A O 1
ATOM 1385 N N . ILE A 1 179 ? -19.375 9.852 4.754 1 96.25 179 ILE A N 1
ATOM 1386 C CA . ILE A 1 179 ? -20.219 8.688 5.062 1 96.25 179 ILE A CA 1
ATOM 1387 C C . ILE A 1 179 ? -19.547 7.422 4.527 1 96.25 179 ILE A C 1
ATOM 1389 O O . ILE A 1 179 ? -19.359 7.277 3.316 1 96.25 179 ILE A O 1
ATOM 1393 N N . PRO A 1 180 ? -19.172 6.523 5.395 1 94.5 180 PRO A N 1
ATOM 1394 C CA . PRO A 1 180 ? -18.516 5.297 4.934 1 94.5 180 PRO A CA 1
ATOM 1395 C C . PRO A 1 180 ? -19.438 4.414 4.098 1 94.5 180 PRO A C 1
ATOM 1397 O O . PRO A 1 180 ? -20.656 4.395 4.324 1 94.5 180 PRO A O 1
ATOM 1400 N N . PRO A 1 181 ? -18.891 3.752 3.094 1 92.62 181 PRO A N 1
ATOM 1401 C CA . PRO A 1 181 ? -19.703 2.775 2.357 1 92.62 181 PRO A CA 1
ATOM 1402 C C . PRO A 1 181 ? -20 1.52 3.174 1 92.62 181 PRO A C 1
ATOM 1404 O O . PRO A 1 181 ? -19.453 1.348 4.27 1 92.62 181 PRO A O 1
ATOM 1407 N N . LYS A 1 182 ? -20.906 0.744 2.564 1 85.69 182 LYS A N 1
ATOM 1408 C CA . LYS A 1 182 ? -21.141 -0.571 3.158 1 85.69 182 LYS A CA 1
ATOM 1409 C C . LYS A 1 182 ? -19.875 -1.427 3.098 1 85.69 182 LYS A C 1
ATOM 1411 O O . LYS A 1 182 ? -19.141 -1.38 2.115 1 85.69 182 LYS A O 1
ATOM 1416 N N . GLN A 1 183 ? -19.734 -2.139 4.066 1 79.19 183 GLN A N 1
ATOM 1417 C CA . GLN A 1 183 ? -18.562 -2.988 4.141 1 79.19 183 GLN A CA 1
ATOM 1418 C C . GLN A 1 183 ? -18.609 -4.09 3.084 1 79.19 183 GLN A C 1
ATOM 1420 O O . GLN A 1 183 ? -19.688 -4.535 2.693 1 79.19 183 GLN A O 1
ATOM 1425 N N . LYS A 1 184 ? -17.516 -4.492 2.607 1 71 184 LYS A N 1
ATOM 1426 C CA . LYS A 1 184 ? -17.375 -5.488 1.551 1 71 184 LYS A CA 1
ATOM 1427 C C . LYS A 1 184 ? -17.984 -6.824 1.972 1 71 184 LYS A C 1
ATOM 1429 O O . LYS A 1 184 ? -18.641 -7.496 1.172 1 71 184 LYS A O 1
ATOM 1434 N N . TRP A 1 185 ? -17.641 -7.074 3.297 1 68.5 185 TRP A N 1
ATOM 1435 C CA . TRP A 1 185 ? -18.172 -8.336 3.803 1 68.5 185 TRP A CA 1
ATOM 1436 C C . TRP A 1 185 ? -19.031 -8.102 5.039 1 68.5 185 TRP A C 1
ATOM 1438 O O . TRP A 1 185 ? -18.812 -7.152 5.793 1 68.5 185 TRP A O 1
ATOM 1448 N N . MET B 1 1 ? 12.5 -22.906 -4.457 1 97.5 1 MET B N 1
ATOM 1449 C CA . MET B 1 1 ? 12.188 -21.484 -4.352 1 97.5 1 MET B CA 1
ATOM 1450 C C . MET B 1 1 ? 10.703 -21.266 -4.094 1 97.5 1 MET B C 1
ATOM 1452 O O . MET B 1 1 ? 9.859 -21.953 -4.672 1 97.5 1 MET B O 1
ATOM 1456 N N . LYS B 1 2 ? 10.266 -20.312 -3.156 1 98.81 2 LYS B N 1
ATOM 1457 C CA . LYS B 1 2 ? 8.875 -19.953 -2.895 1 98.81 2 LYS B CA 1
ATOM 1458 C C . LYS B 1 2 ? 8.594 -18.516 -3.301 1 98.81 2 LYS B C 1
ATOM 1460 O O . LYS B 1 2 ? 9.344 -17.609 -2.938 1 98.81 2 LYS B O 1
ATOM 1465 N N . ILE B 1 3 ? 7.527 -18.375 -4.066 1 98.94 3 ILE B N 1
ATOM 1466 C CA . ILE B 1 3 ? 7.121 -17.047 -4.508 1 98.94 3 ILE B CA 1
ATOM 1467 C C . ILE B 1 3 ? 5.777 -16.688 -3.889 1 98.94 3 ILE B C 1
ATOM 1469 O O . ILE B 1 3 ? 4.809 -17.438 -4.008 1 98.94 3 ILE B O 1
ATOM 1473 N N . ALA B 1 4 ? 5.762 -15.555 -3.174 1 98.94 4 ALA B N 1
ATOM 1474 C CA . ALA B 1 4 ? 4.48 -15.023 -2.719 1 98.94 4 ALA B CA 1
ATOM 1475 C C . ALA B 1 4 ? 3.762 -14.289 -3.848 1 98.94 4 ALA B C 1
ATOM 1477 O O . ALA B 1 4 ? 4.344 -13.422 -4.5 1 98.94 4 ALA B O 1
ATOM 1478 N N . VAL B 1 5 ? 2.527 -14.648 -4.043 1 98.94 5 VAL B N 1
ATOM 1479 C CA . VAL B 1 5 ? 1.724 -14.016 -5.086 1 98.94 5 VAL B CA 1
ATOM 1480 C C . VAL B 1 5 ? 0.623 -13.172 -4.445 1 98.94 5 VAL B C 1
ATOM 1482 O O . VAL B 1 5 ? -0.139 -13.664 -3.609 1 98.94 5 VAL B O 1
ATOM 1485 N N . PHE B 1 6 ? 0.615 -11.922 -4.801 1 98.88 6 PHE B N 1
ATOM 1486 C CA . PHE B 1 6 ? -0.466 -11.008 -4.445 1 98.88 6 PHE B CA 1
ATOM 1487 C C . PHE B 1 6 ? -1.401 -10.797 -5.629 1 98.88 6 PHE B C 1
ATOM 1489 O O . PHE B 1 6 ? -0.958 -10.422 -6.719 1 98.88 6 PHE B O 1
ATOM 1496 N N . CYS B 1 7 ? -2.688 -11.016 -5.391 1 98.56 7 CYS B N 1
ATOM 1497 C CA . CYS B 1 7 ? -3.611 -10.867 -6.512 1 98.56 7 CYS B CA 1
ATOM 1498 C C . CYS B 1 7 ? -5.043 -10.695 -6.02 1 98.56 7 CYS B C 1
ATOM 1500 O O . CYS B 1 7 ? -5.305 -10.789 -4.816 1 98.56 7 CYS B O 1
ATOM 1502 N N . GLY B 1 8 ? -5.863 -10.398 -6.973 1 97.19 8 GLY B N 1
ATOM 1503 C CA . GLY B 1 8 ? -7.234 -10.055 -6.641 1 97.19 8 GLY B CA 1
ATOM 1504 C C . GLY B 1 8 ? -8.07 -11.258 -6.234 1 97.19 8 GLY B C 1
ATOM 1505 O O . GLY B 1 8 ? -7.906 -12.344 -6.781 1 97.19 8 GLY B O 1
ATOM 1506 N N . SER B 1 9 ? -9.016 -11.016 -5.312 1 94.38 9 SER B N 1
ATOM 1507 C CA . SER B 1 9 ? -10.055 -11.992 -4.992 1 94.38 9 SER B CA 1
ATOM 1508 C C . SER B 1 9 ? -11.102 -12.07 -6.094 1 94.38 9 SER B C 1
ATOM 1510 O O . SER B 1 9 ? -11.953 -12.961 -6.09 1 94.38 9 SER B O 1
ATOM 1512 N N . SER B 1 10 ? -11.047 -11.195 -7.035 1 95.81 10 SER B N 1
ATOM 1513 C CA . SER B 1 10 ? -11.891 -11.164 -8.227 1 95.81 10 SER B CA 1
ATOM 1514 C C . SER B 1 10 ? -11.156 -11.711 -9.445 1 95.81 10 SER B C 1
ATOM 1516 O O . SER B 1 10 ? -9.922 -11.719 -9.477 1 95.81 10 SER B O 1
ATOM 1518 N N . ALA B 1 11 ? -11.945 -12.164 -10.43 1 96.88 11 ALA B N 1
ATOM 1519 C CA . ALA B 1 11 ? -11.367 -12.672 -11.664 1 96.88 11 ALA B CA 1
ATOM 1520 C C . ALA B 1 11 ? -11.172 -11.547 -12.688 1 96.88 11 ALA B C 1
ATOM 1522 O O . ALA B 1 11 ? -10.555 -11.758 -13.734 1 96.88 11 ALA B O 1
ATOM 1523 N N . GLY B 1 12 ? -11.664 -10.391 -12.383 1 97.19 12 GLY B N 1
ATOM 1524 C CA . GLY B 1 12 ? -11.688 -9.32 -13.367 1 97.19 12 GLY B CA 1
ATOM 1525 C C . GLY B 1 12 ? -12.742 -9.523 -14.438 1 97.19 12 GLY B C 1
ATOM 1526 O O . GLY B 1 12 ? -13.641 -10.344 -14.281 1 97.19 12 GLY B O 1
ATOM 1527 N N . ASN B 1 13 ? -12.719 -8.664 -15.43 1 97.25 13 ASN B N 1
ATOM 1528 C CA . ASN B 1 13 ? -13.789 -8.719 -16.422 1 97.25 13 ASN B CA 1
ATOM 1529 C C . ASN B 1 13 ? -13.266 -9.172 -17.781 1 97.25 13 ASN B C 1
ATOM 1531 O O . ASN B 1 13 ? -13.984 -9.094 -18.781 1 97.25 13 ASN B O 1
ATOM 1535 N N . ASN B 1 14 ? -12.078 -9.508 -17.906 1 97.62 14 ASN B N 1
ATOM 1536 C CA . ASN B 1 14 ? -11.43 -9.984 -19.125 1 97.62 14 ASN B CA 1
ATOM 1537 C C . ASN B 1 14 ? -10.797 -11.359 -18.922 1 97.62 14 ASN B C 1
ATOM 1539 O O . ASN B 1 14 ? -10.016 -11.562 -17.984 1 97.62 14 ASN B O 1
ATOM 1543 N N . ILE B 1 15 ? -11.086 -12.32 -19.75 1 97.81 15 ILE B N 1
ATOM 1544 C CA . ILE B 1 15 ? -10.648 -13.711 -19.641 1 97.81 15 ILE B CA 1
ATOM 1545 C C . ILE B 1 15 ? -9.125 -13.773 -19.672 1 97.81 15 ILE B C 1
ATOM 1547 O O . ILE B 1 15 ? -8.523 -14.75 -19.203 1 97.81 15 ILE B O 1
ATOM 1551 N N . LYS B 1 16 ? -8.531 -12.719 -20.172 1 98.25 16 LYS B N 1
ATOM 1552 C CA . LYS B 1 16 ? -7.074 -12.68 -20.25 1 98.25 16 LYS B CA 1
ATOM 1553 C C . LYS B 1 16 ? -6.445 -12.742 -18.859 1 98.25 16 LYS B C 1
ATOM 1555 O O . LYS B 1 16 ? -5.355 -13.289 -18.688 1 98.25 16 LYS B O 1
ATOM 1560 N N . TYR B 1 17 ? -7.113 -12.203 -17.875 1 98.62 17 TYR B N 1
ATOM 1561 C CA . TYR B 1 17 ? -6.57 -12.195 -16.516 1 98.62 17 TYR B CA 1
ATOM 1562 C C . TYR B 1 17 ? -6.504 -13.609 -15.945 1 98.62 17 TYR B C 1
ATOM 1564 O O . TYR B 1 17 ? -5.445 -14.047 -15.484 1 98.62 17 TYR B O 1
ATOM 1572 N N . ILE B 1 18 ? -7.547 -14.281 -16.031 1 98.31 18 ILE B N 1
ATOM 1573 C CA . ILE B 1 18 ? -7.602 -15.633 -15.477 1 98.31 18 ILE B CA 1
ATOM 1574 C C . ILE B 1 18 ? -6.688 -16.547 -16.281 1 98.31 18 ILE B C 1
ATOM 1576 O O . ILE B 1 18 ? -5.961 -17.375 -15.719 1 98.31 18 ILE B O 1
ATOM 1580 N N . ASN B 1 19 ? -6.707 -16.438 -17.594 1 98.62 19 ASN B N 1
ATOM 1581 C CA . ASN B 1 19 ? -5.891 -17.297 -18.453 1 98.62 19 ASN B CA 1
ATOM 1582 C C . ASN B 1 19 ? -4.402 -17.109 -18.172 1 98.62 19 ASN B C 1
ATOM 1584 O O . ASN B 1 19 ? -3.67 -18.094 -18.016 1 98.62 19 ASN B O 1
ATOM 1588 N N . ALA B 1 20 ? -3.98 -15.859 -18.141 1 98.81 20 ALA B N 1
ATOM 1589 C CA . ALA B 1 20 ? -2.574 -15.578 -17.875 1 98.81 20 ALA B CA 1
ATOM 1590 C C . ALA B 1 20 ? -2.17 -16.078 -16.484 1 98.81 20 ALA B C 1
ATOM 1592 O O . ALA B 1 20 ? -1.056 -16.562 -16.297 1 98.81 20 ALA B O 1
ATOM 1593 N N . THR B 1 21 ? -3.043 -15.93 -15.508 1 98.88 21 THR B N 1
ATOM 1594 C CA . THR B 1 21 ? -2.787 -16.391 -14.148 1 98.88 21 THR B CA 1
ATOM 1595 C C . THR B 1 21 ? -2.613 -17.906 -14.117 1 98.88 21 THR B C 1
ATOM 1597 O O . THR B 1 21 ? -1.671 -18.422 -13.508 1 98.88 21 THR B O 1
ATOM 1600 N N . LYS B 1 22 ? -3.482 -18.609 -14.812 1 98.81 22 LYS B N 1
ATOM 1601 C CA . LYS B 1 22 ? -3.389 -20.062 -14.875 1 98.81 22 LYS B CA 1
ATOM 1602 C C . LYS B 1 22 ? -2.104 -20.5 -15.57 1 98.81 22 LYS B C 1
ATOM 1604 O O . LYS B 1 22 ? -1.44 -21.438 -15.125 1 98.81 22 LYS B O 1
ATOM 1609 N N . GLN B 1 23 ? -1.797 -19.828 -16.625 1 98.88 23 GLN B N 1
ATOM 1610 C CA . GLN B 1 23 ? -0.566 -20.156 -17.344 1 98.88 23 GLN B CA 1
ATOM 1611 C C . GLN B 1 23 ? 0.657 -19.938 -16.453 1 98.88 23 GLN B C 1
ATOM 1613 O O . GLN B 1 23 ? 1.61 -20.719 -16.5 1 98.88 23 GLN B O 1
ATOM 1618 N N . LEU B 1 24 ? 0.642 -18.875 -15.719 1 98.88 24 LEU B N 1
ATOM 1619 C CA . LEU B 1 24 ? 1.74 -18.609 -14.797 1 98.88 24 LEU B CA 1
ATOM 1620 C C . LEU B 1 24 ? 1.838 -19.703 -13.742 1 98.88 24 LEU B C 1
ATOM 1622 O O . LEU B 1 24 ? 2.936 -20.172 -13.422 1 98.88 24 LEU B O 1
ATOM 1626 N N . GLY B 1 25 ? 0.713 -20.078 -13.133 1 98.88 25 GLY B N 1
ATOM 1627 C CA . GLY B 1 25 ? 0.698 -21.156 -12.172 1 98.88 25 GLY B CA 1
ATOM 1628 C C . GLY B 1 25 ? 1.292 -22.453 -12.711 1 98.88 25 GLY B C 1
ATOM 1629 O O . GLY B 1 25 ? 2.094 -23.094 -12.039 1 98.88 25 GLY B O 1
ATOM 1630 N N . LYS B 1 26 ? 0.83 -22.828 -13.938 1 98.88 26 LYS B N 1
ATOM 1631 C CA . LYS B 1 26 ? 1.387 -24 -14.602 1 98.88 26 LYS B CA 1
ATOM 1632 C C . LYS B 1 26 ? 2.898 -23.875 -14.766 1 98.88 26 LYS B C 1
ATOM 1634 O O . LYS B 1 26 ? 3.641 -24.812 -14.469 1 98.88 26 LYS B O 1
ATOM 1639 N N . TYR B 1 27 ? 3.336 -22.734 -15.227 1 98.94 27 TYR B N 1
ATOM 1640 C CA . TYR B 1 27 ? 4.758 -22.484 -15.438 1 98.94 27 TYR B CA 1
ATOM 1641 C C . TYR B 1 27 ? 5.531 -22.625 -14.133 1 98.94 27 TYR B C 1
ATOM 1643 O O . TYR B 1 27 ? 6.613 -23.219 -14.109 1 98.94 27 TYR B O 1
ATOM 1651 N N . PHE B 1 28 ? 5.012 -22.047 -12.984 1 98.88 28 PHE B N 1
ATOM 1652 C CA . PHE B 1 28 ? 5.652 -22.172 -11.68 1 98.88 28 PHE B CA 1
ATOM 1653 C C . PHE B 1 28 ? 5.805 -23.641 -11.281 1 98.88 28 PHE B C 1
ATOM 1655 O O . PHE B 1 28 ? 6.895 -24.078 -10.914 1 98.88 28 PHE B O 1
ATOM 1662 N N . ALA B 1 29 ? 4.773 -24.391 -11.445 1 98.81 29 ALA B N 1
ATOM 1663 C CA . ALA B 1 29 ? 4.805 -25.812 -11.078 1 98.81 29 ALA B CA 1
ATOM 1664 C C . ALA B 1 29 ? 5.848 -26.562 -11.906 1 98.81 29 ALA B C 1
ATOM 1666 O O . ALA B 1 29 ? 6.648 -27.328 -11.359 1 98.81 29 ALA B O 1
ATOM 1667 N N . GLN B 1 30 ? 5.852 -26.281 -13.164 1 98.5 30 GLN B N 1
ATOM 1668 C CA . GLN B 1 30 ? 6.742 -26.969 -14.094 1 98.5 30 GLN B CA 1
ATOM 1669 C C . GLN B 1 30 ? 8.203 -26.609 -13.836 1 98.5 30 GLN B C 1
ATOM 1671 O O . GLN B 1 30 ? 9.109 -27.328 -14.242 1 98.5 30 GLN B O 1
ATOM 1676 N N . ASN B 1 31 ? 8.406 -25.516 -13.227 1 98.56 31 ASN B N 1
ATOM 1677 C CA . ASN B 1 31 ? 9.766 -25.078 -12.922 1 98.56 31 ASN B CA 1
ATOM 1678 C C . ASN B 1 31 ? 10.086 -25.234 -11.438 1 98.56 31 ASN B C 1
ATOM 1680 O O . ASN B 1 31 ? 11 -24.594 -10.922 1 98.56 31 ASN B O 1
ATOM 1684 N N . ASN B 1 32 ? 9.281 -25.984 -10.719 1 98.38 32 ASN B N 1
ATOM 1685 C CA . ASN B 1 32 ? 9.484 -26.359 -9.32 1 98.38 32 ASN B CA 1
ATOM 1686 C C . ASN B 1 32 ? 9.477 -25.141 -8.414 1 98.38 32 ASN B C 1
ATOM 1688 O O . ASN B 1 32 ? 10.328 -25 -7.535 1 98.38 32 ASN B O 1
ATOM 1692 N N . ILE B 1 33 ? 8.594 -24.219 -8.711 1 98.75 33 ILE B N 1
ATOM 1693 C CA . ILE B 1 33 ? 8.375 -23.047 -7.871 1 98.75 33 ILE B CA 1
ATOM 1694 C C . ILE B 1 33 ? 7.125 -23.25 -7.012 1 98.75 33 ILE B C 1
ATOM 1696 O O . ILE B 1 33 ? 6.035 -23.484 -7.535 1 98.75 33 ILE B O 1
ATOM 1700 N N . ASP B 1 34 ? 7.312 -23.172 -5.699 1 98.75 34 ASP B N 1
ATOM 1701 C CA . ASP B 1 34 ? 6.184 -23.188 -4.777 1 98.75 34 ASP B CA 1
ATOM 1702 C C . ASP B 1 34 ? 5.535 -21.812 -4.656 1 98.75 34 ASP B C 1
ATOM 1704 O O . ASP B 1 34 ? 6.223 -20.797 -4.746 1 98.75 34 ASP B O 1
ATOM 1708 N N . VAL B 1 35 ? 4.246 -21.859 -4.422 1 98.88 35 VAL B N 1
ATOM 1709 C CA . VAL B 1 35 ? 3.525 -20.594 -4.32 1 98.88 35 VAL B CA 1
ATOM 1710 C C . VAL B 1 35 ? 3.076 -20.359 -2.879 1 98.88 35 VAL B C 1
ATOM 1712 O O . VAL B 1 35 ? 2.58 -21.281 -2.227 1 98.88 35 VAL B O 1
ATOM 1715 N N . VAL B 1 36 ? 3.295 -19.172 -2.377 1 98.94 36 VAL B N 1
ATOM 1716 C CA . VAL B 1 36 ? 2.719 -18.641 -1.145 1 98.94 36 VAL B CA 1
ATOM 1717 C C . VAL B 1 36 ? 1.667 -17.594 -1.476 1 98.94 36 VAL B C 1
ATOM 1719 O O . VAL B 1 36 ? 1.89 -16.734 -2.334 1 98.94 36 VAL B O 1
ATOM 1722 N N . TYR B 1 37 ? 0.504 -17.656 -0.881 1 98.44 37 TYR B N 1
ATOM 1723 C CA . TYR B 1 37 ? -0.496 -16.641 -1.189 1 98.44 37 TYR B CA 1
ATOM 1724 C C . TYR B 1 37 ? -1.488 -16.5 -0.043 1 98.44 37 TYR B C 1
ATOM 1726 O O . TYR B 1 37 ? -1.282 -17.047 1.043 1 98.44 37 TYR B O 1
ATOM 1734 N N . GLY B 1 38 ? -2.514 -15.742 -0.249 1 96.75 38 GLY B N 1
ATOM 1735 C CA . GLY B 1 38 ? -3.406 -15.344 0.827 1 96.75 38 GLY B CA 1
ATOM 1736 C C . GLY B 1 38 ? -4.398 -16.422 1.214 1 96.75 38 GLY B C 1
ATOM 1737 O O . GLY B 1 38 ? -5.172 -16.25 2.158 1 96.75 38 GLY B O 1
ATOM 1738 N N . GLY B 1 39 ? -4.504 -17.391 0.471 1 96.94 39 GLY B N 1
ATOM 1739 C CA . GLY B 1 39 ? -5.246 -18.562 0.911 1 96.94 39 GLY B CA 1
ATOM 1740 C C . GLY B 1 39 ? -6.672 -18.594 0.385 1 96.94 39 GLY B C 1
ATOM 1741 O O . GLY B 1 39 ? -7.453 -19.469 0.759 1 96.94 39 GLY B O 1
ATOM 1742 N N . GLY B 1 40 ? -7.035 -17.703 -0.462 1 94.94 40 GLY B N 1
ATOM 1743 C CA . GLY B 1 40 ? -8.398 -17.672 -0.96 1 94.94 40 GLY B CA 1
ATOM 1744 C C . GLY B 1 40 ? -8.641 -18.625 -2.115 1 94.94 40 GLY B C 1
ATOM 1745 O O . GLY B 1 40 ? -7.715 -18.953 -2.859 1 94.94 40 GLY B O 1
ATOM 1746 N N . ASN B 1 41 ? -9.93 -18.984 -2.285 1 95.88 41 ASN B N 1
ATOM 1747 C CA . ASN B 1 41 ? -10.281 -19.906 -3.357 1 95.88 41 ASN B CA 1
ATOM 1748 C C . ASN B 1 41 ? -11.055 -19.203 -4.469 1 95.88 41 ASN B C 1
ATOM 1750 O O . ASN B 1 41 ? -11.633 -19.859 -5.34 1 95.88 41 ASN B O 1
ATOM 1754 N N . VAL B 1 42 ? -11.117 -17.906 -4.445 1 95.31 42 VAL B N 1
ATOM 1755 C CA . VAL B 1 42 ? -11.914 -17.156 -5.398 1 95.31 42 VAL B CA 1
ATOM 1756 C C . VAL B 1 42 ? -11.008 -16.281 -6.266 1 95.31 42 VAL B C 1
ATOM 1758 O O . VAL B 1 42 ? -9.852 -16.031 -5.898 1 95.31 42 VAL B O 1
ATOM 1761 N N . GLY B 1 43 ? -11.469 -15.93 -7.449 1 97.19 43 GLY B N 1
ATOM 1762 C CA . GLY B 1 43 ? -10.773 -14.977 -8.305 1 97.19 43 GLY B CA 1
ATOM 1763 C C . GLY B 1 43 ? -9.438 -15.484 -8.805 1 97.19 43 GLY B C 1
ATOM 1764 O O . GLY B 1 43 ? -9.305 -16.656 -9.148 1 97.19 43 GLY B O 1
ATOM 1765 N N . LEU B 1 44 ? -8.523 -14.531 -8.875 1 98.56 44 LEU B N 1
ATOM 1766 C CA . LEU B 1 44 ? -7.199 -14.914 -9.344 1 98.56 44 LEU B CA 1
ATOM 1767 C C . LEU B 1 44 ? -6.465 -15.734 -8.289 1 98.56 44 LEU B C 1
ATOM 1769 O O . LEU B 1 44 ? -5.59 -16.531 -8.625 1 98.56 44 LEU B O 1
ATOM 1773 N N . MET B 1 45 ? -6.867 -15.516 -7.031 1 98.19 45 MET B N 1
ATOM 1774 C CA . MET B 1 45 ? -6.277 -16.328 -5.969 1 98.19 45 MET B CA 1
ATOM 1775 C C . MET B 1 45 ? -6.578 -17.812 -6.18 1 98.19 45 MET B C 1
ATOM 1777 O O . MET B 1 45 ? -5.668 -18.641 -6.133 1 98.19 45 MET B O 1
ATOM 1781 N N . GLY B 1 46 ? -7.828 -18.078 -6.398 1 97.94 46 GLY B N 1
ATOM 1782 C CA . GLY B 1 46 ? -8.172 -19.453 -6.699 1 97.94 46 GLY B CA 1
ATOM 1783 C C . GLY B 1 46 ? -7.5 -19.984 -7.953 1 97.94 46 GLY B C 1
ATOM 1784 O O . GLY B 1 46 ? -7.008 -21.109 -7.973 1 97.94 46 GLY B O 1
ATOM 1785 N N . ALA B 1 47 ? -7.418 -19.203 -8.977 1 98.56 47 ALA B N 1
ATOM 1786 C CA . ALA B 1 47 ? -6.875 -19.594 -10.273 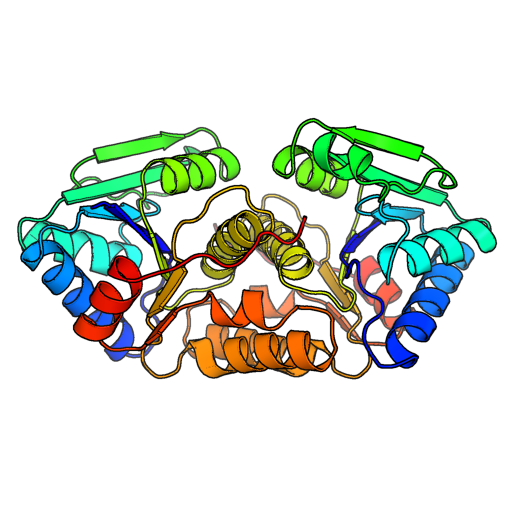1 98.56 47 ALA B CA 1
ATOM 1787 C C . ALA B 1 47 ? -5.406 -19.984 -10.164 1 98.56 47 ALA B C 1
ATOM 1789 O O . ALA B 1 47 ? -4.996 -21.031 -10.68 1 98.56 47 ALA B O 1
ATOM 1790 N N . ILE B 1 48 ? -4.602 -19.188 -9.516 1 98.81 48 ILE B N 1
ATOM 1791 C CA . ILE B 1 48 ? -3.176 -19.484 -9.422 1 98.81 48 ILE B CA 1
ATOM 1792 C C . ILE B 1 48 ? -2.951 -20.703 -8.547 1 98.81 48 ILE B C 1
ATOM 1794 O O . ILE B 1 48 ? -2.143 -21.578 -8.883 1 98.81 48 ILE B O 1
ATOM 1798 N N . ALA B 1 49 ? -3.684 -20.766 -7.402 1 98.69 49 ALA B N 1
ATOM 1799 C CA . ALA B 1 49 ? -3.535 -21.891 -6.496 1 98.69 49 ALA B CA 1
ATOM 1800 C C . ALA B 1 49 ? -3.91 -23.203 -7.188 1 98.69 49 ALA B C 1
ATOM 1802 O O . ALA B 1 49 ? -3.139 -24.172 -7.168 1 98.69 49 ALA B O 1
ATOM 1803 N N . ASP B 1 50 ? -5.039 -23.203 -7.84 1 98.69 50 ASP B N 1
ATOM 1804 C CA . ASP B 1 50 ? -5.523 -24.406 -8.516 1 98.69 50 ASP B CA 1
ATOM 1805 C C . ASP B 1 50 ? -4.57 -24.828 -9.625 1 98.69 50 ASP B C 1
ATOM 1807 O O . ASP B 1 50 ? -4.273 -26.016 -9.773 1 98.69 50 ASP B O 1
ATOM 1811 N N . SER B 1 51 ? -4.164 -23.891 -10.391 1 98.88 51 SER B N 1
ATOM 1812 C CA . SER B 1 51 ? -3.289 -24.203 -11.516 1 98.88 51 SER B CA 1
ATOM 1813 C C . SER B 1 51 ? -1.979 -24.828 -11.039 1 98.88 51 SER B C 1
ATOM 1815 O O . SER B 1 51 ? -1.511 -25.812 -11.609 1 98.88 51 SER B O 1
ATOM 1817 N N . VAL B 1 52 ? -1.379 -24.234 -10.016 1 98.88 52 VAL B N 1
ATOM 1818 C CA . VAL B 1 52 ? -0.147 -24.781 -9.461 1 98.88 52 VAL B CA 1
ATOM 1819 C C . VAL B 1 52 ? -0.395 -26.203 -8.969 1 98.88 52 VAL B C 1
ATOM 1821 O O . VAL B 1 52 ? 0.352 -27.125 -9.312 1 98.88 52 VAL B O 1
ATOM 1824 N N . MET B 1 53 ? -1.465 -26.438 -8.211 1 98.75 53 MET B N 1
ATOM 1825 C CA . MET B 1 53 ? -1.796 -27.75 -7.641 1 98.75 53 MET B CA 1
ATOM 1826 C C . MET B 1 53 ? -2.045 -28.766 -8.742 1 98.75 53 MET B C 1
ATOM 1828 O O . MET B 1 53 ? -1.534 -29.891 -8.68 1 98.75 53 MET B O 1
ATOM 1832 N N . GLU B 1 54 ? -2.77 -28.391 -9.742 1 98.5 54 GLU B N 1
ATOM 1833 C CA . GLU B 1 54 ? -3.154 -29.281 -10.836 1 98.5 54 GLU B CA 1
ATOM 1834 C C . GLU B 1 54 ? -1.936 -29.734 -11.633 1 98.5 54 GLU B C 1
ATOM 1836 O O . GLU B 1 54 ? -1.984 -30.766 -12.32 1 98.5 54 GLU B O 1
ATOM 1841 N N . ASN B 1 55 ? -0.905 -29.016 -11.547 1 98.62 55 ASN B N 1
ATOM 1842 C CA . ASN B 1 55 ? 0.292 -29.328 -12.312 1 98.62 55 ASN B CA 1
ATOM 1843 C C . ASN B 1 55 ? 1.409 -29.859 -11.414 1 98.62 55 ASN B C 1
ATOM 1845 O O . ASN B 1 55 ? 2.586 -29.781 -11.773 1 98.62 55 ASN B O 1
ATOM 1849 N N . GLY B 1 56 ? 1.049 -30.281 -10.266 1 98.31 56 GLY B N 1
ATOM 1850 C CA . GLY B 1 56 ? 1.947 -31.047 -9.414 1 98.31 56 GLY B CA 1
ATOM 1851 C C . GLY B 1 56 ? 2.789 -30.172 -8.5 1 98.31 56 GLY B C 1
ATOM 1852 O O . GLY B 1 56 ? 3.736 -30.656 -7.875 1 98.31 56 GLY B O 1
ATOM 1853 N N . GLY B 1 57 ? 2.473 -28.844 -8.477 1 98.62 57 GLY B N 1
ATOM 1854 C CA . GLY B 1 57 ? 3.207 -27.953 -7.598 1 98.62 57 GLY B CA 1
ATOM 1855 C C . GLY B 1 57 ? 2.648 -27.906 -6.188 1 98.62 57 GLY B C 1
ATOM 1856 O O . GLY B 1 57 ? 1.77 -28.703 -5.836 1 98.62 57 GLY B O 1
ATOM 1857 N N . LYS B 1 58 ? 3.236 -27.047 -5.344 1 98.88 58 LYS B N 1
ATOM 1858 C CA . LYS B 1 58 ? 2.799 -26.859 -3.963 1 98.88 58 LYS B CA 1
ATOM 1859 C C . LYS B 1 58 ? 2.35 -25.422 -3.713 1 98.88 58 LYS B C 1
ATOM 1861 O O . LYS B 1 58 ? 2.941 -24.484 -4.246 1 98.88 58 LYS B O 1
ATOM 1866 N N . VAL B 1 59 ? 1.306 -25.312 -2.914 1 98.88 59 VAL B N 1
ATOM 1867 C CA . VAL B 1 59 ? 0.729 -24.016 -2.588 1 98.88 59 VAL B CA 1
ATOM 1868 C C . VAL B 1 59 ? 0.556 -23.891 -1.075 1 98.88 59 VAL B C 1
ATOM 1870 O O . VAL B 1 59 ? -0.015 -24.781 -0.436 1 98.88 59 VAL B O 1
ATOM 1873 N N . TYR B 1 60 ? 1.069 -22.797 -0.547 1 98.88 60 TYR B N 1
ATOM 1874 C CA . TYR B 1 60 ? 0.954 -22.484 0.873 1 98.88 60 TYR B CA 1
ATOM 1875 C C . TYR B 1 60 ? 0.143 -21.219 1.087 1 98.88 60 TYR B C 1
ATOM 1877 O O . TYR B 1 60 ? 0.519 -20.141 0.605 1 98.88 60 TYR B O 1
ATOM 1885 N N . GLY B 1 61 ? -0.957 -21.359 1.812 1 98.31 61 GLY B N 1
ATOM 1886 C CA . GLY B 1 61 ? -1.826 -20.219 2.086 1 98.31 61 GLY B CA 1
ATOM 1887 C C . GLY B 1 61 ? -1.691 -19.703 3.502 1 98.31 61 GLY B C 1
ATOM 1888 O O . GLY B 1 61 ? -1.362 -20.453 4.422 1 98.31 61 GLY B O 1
ATOM 1889 N N . VAL B 1 62 ? -1.87 -18.422 3.686 1 97.94 62 VAL B N 1
ATOM 1890 C CA . VAL B 1 62 ? -1.964 -17.781 4.992 1 97.94 62 VAL B CA 1
ATOM 1891 C C . VAL B 1 62 ? -3.25 -16.953 5.074 1 97.94 62 VAL B C 1
ATOM 1893 O O . VAL B 1 62 ? -3.473 -16.062 4.258 1 97.94 62 VAL B O 1
ATOM 1896 N N . ILE B 1 63 ? -4.066 -17.266 6.031 1 95.88 63 ILE B N 1
ATOM 1897 C CA . ILE B 1 63 ? -5.371 -16.625 6.066 1 95.88 63 ILE B CA 1
ATOM 1898 C C . ILE B 1 63 ? -5.723 -16.25 7.504 1 95.88 63 ILE B C 1
ATOM 1900 O O . ILE B 1 63 ? -5.508 -17.031 8.43 1 95.88 63 ILE B O 1
ATOM 1904 N N . PRO B 1 64 ? -6.184 -15.016 7.672 1 93.44 64 PRO B N 1
ATOM 1905 C CA . PRO B 1 64 ? -6.656 -14.664 9.016 1 93.44 64 PRO B CA 1
ATOM 1906 C C . PRO B 1 64 ? -7.934 -15.406 9.406 1 93.44 64 PRO B C 1
ATOM 1908 O O . PRO B 1 64 ? -8.773 -15.68 8.547 1 93.44 64 PRO B O 1
ATOM 1911 N N . GLU B 1 65 ? -8.133 -15.531 10.664 1 91.75 65 GLU B N 1
ATOM 1912 C CA . GLU B 1 65 ? -9.305 -16.219 11.195 1 91.75 65 GLU B CA 1
ATOM 1913 C C . GLU B 1 65 ? -10.594 -15.594 10.688 1 91.75 65 GLU B C 1
ATOM 1915 O O . GLU B 1 65 ? -11.516 -16.297 10.266 1 91.75 65 GLU B O 1
ATOM 1920 N N . LYS B 1 66 ? -10.672 -14.406 10.641 1 84.38 66 LYS B N 1
ATOM 1921 C CA . LYS B 1 66 ? -11.883 -13.68 10.258 1 84.38 66 LYS B CA 1
ATOM 1922 C C . LYS B 1 66 ? -12.234 -13.93 8.789 1 84.38 66 LYS B C 1
ATOM 1924 O O . LYS B 1 66 ? -13.414 -14.047 8.438 1 84.38 66 LYS B O 1
ATOM 1929 N N . LEU B 1 67 ? -11.258 -14.055 7.988 1 81.88 67 LEU B N 1
ATOM 1930 C CA . LEU B 1 67 ? -11.477 -14.266 6.562 1 81.88 67 LEU B CA 1
ATOM 1931 C C . LEU B 1 67 ? -11.766 -15.734 6.27 1 81.88 67 LEU B C 1
ATOM 1933 O O . LEU B 1 67 ? -12.484 -16.062 5.324 1 81.88 67 LEU B O 1
ATOM 1937 N N . LYS B 1 68 ? -11.148 -16.547 6.988 1 81.56 68 LYS B N 1
ATOM 1938 C CA . LYS B 1 68 ? -11.43 -17.969 6.844 1 81.56 68 LYS B CA 1
ATOM 1939 C C . LYS B 1 68 ? -12.914 -18.266 7.023 1 81.56 68 LYS B C 1
ATOM 1941 O O . LYS B 1 68 ? -13.484 -19.078 6.301 1 81.56 68 LYS B O 1
ATOM 1946 N N . GLU B 1 69 ? -13.5 -17.609 7.91 1 76.38 69 GLU B N 1
ATOM 1947 C CA . GLU B 1 69 ? -14.898 -17.828 8.281 1 76.38 69 GLU B CA 1
ATOM 1948 C C . GLU B 1 69 ? -15.836 -17.406 7.156 1 76.38 69 GLU B C 1
ATOM 1950 O O . GLU B 1 69 ? -16.969 -17.875 7.082 1 76.38 69 GLU B O 1
ATOM 1955 N N . LYS B 1 70 ? -15.398 -16.656 6.297 1 74.75 70 LYS B N 1
ATOM 1956 C CA . LYS B 1 70 ? -16.25 -16.156 5.223 1 74.75 70 LYS B CA 1
ATOM 1957 C C . LYS B 1 70 ? -16.203 -17.094 4.016 1 74.75 70 LYS B C 1
ATOM 1959 O O . LYS B 1 70 ? -16.641 -16.719 2.922 1 74.75 70 LYS B O 1
ATOM 1964 N N . GLU B 1 71 ? -15.734 -18.297 4.242 1 62.44 71 GLU B N 1
ATOM 1965 C CA . GLU B 1 71 ? -15.68 -19.359 3.244 1 62.44 71 GLU B CA 1
ATOM 1966 C C . GLU B 1 71 ? -14.805 -18.969 2.059 1 62.44 71 GLU B C 1
ATOM 1968 O O . GLU B 1 71 ? -15.086 -19.359 0.92 1 62.44 71 GLU B O 1
ATOM 1973 N N . LEU B 1 72 ? -13.812 -18.312 2.305 1 79.69 72 LEU B N 1
ATOM 1974 C CA . LEU B 1 72 ? -12.883 -17.859 1.276 1 79.69 72 LEU B CA 1
ATOM 1975 C C . LEU B 1 72 ? -11.625 -18.734 1.266 1 79.69 72 LEU B C 1
ATOM 1977 O O . LEU B 1 72 ? -10.875 -18.734 0.287 1 79.69 72 LEU B O 1
ATOM 1981 N N . ALA B 1 73 ? -11.648 -19.578 2.275 1 89.94 73 ALA B N 1
ATOM 1982 C CA . ALA B 1 73 ? -10.422 -20.344 2.436 1 89.94 73 ALA B CA 1
ATOM 1983 C C . ALA B 1 73 ? -10.336 -21.469 1.407 1 89.94 73 ALA B C 1
ATOM 1985 O O . ALA B 1 73 ? -11.312 -22.172 1.175 1 89.94 73 ALA B O 1
ATOM 1986 N N . HIS B 1 74 ? -9.188 -21.609 0.863 1 94.38 74 HIS B N 1
ATOM 1987 C CA . HIS B 1 74 ? -8.914 -22.703 -0.057 1 94.38 74 HIS B CA 1
ATOM 1988 C C . HIS B 1 74 ? -8.484 -23.969 0.696 1 94.38 74 HIS B C 1
ATOM 1990 O O . HIS B 1 74 ? -7.328 -24.078 1.114 1 94.38 74 HIS B O 1
ATOM 1996 N N . THR B 1 75 ? -9.273 -25.016 0.74 1 92.44 75 THR B N 1
ATOM 1997 C CA . THR B 1 75 ? -9.008 -26.188 1.564 1 92.44 75 THR B CA 1
ATOM 1998 C C . THR B 1 75 ? -8.289 -27.266 0.756 1 92.44 75 THR B C 1
ATOM 2000 O O . THR B 1 75 ? -7.855 -28.281 1.308 1 92.44 75 THR B O 1
ATOM 2003 N N . GLY B 1 76 ? -8.062 -27.109 -0.485 1 94.69 76 GLY B N 1
ATOM 2004 C CA . GLY B 1 76 ? -7.469 -28.125 -1.344 1 94.69 76 GLY B CA 1
ATOM 2005 C C . GLY B 1 76 ? -6.004 -27.875 -1.641 1 94.69 76 GLY B C 1
ATOM 2006 O O . GLY B 1 76 ? -5.438 -28.484 -2.551 1 94.69 76 GLY B O 1
ATOM 2007 N N . ILE B 1 77 ? -5.371 -26.969 -0.884 1 97.69 77 ILE B N 1
ATOM 2008 C CA . ILE B 1 77 ? -3.984 -26.625 -1.18 1 97.69 77 ILE B CA 1
ATOM 2009 C C . ILE B 1 77 ? -3.051 -27.391 -0.244 1 97.69 77 ILE B C 1
ATOM 2011 O O . ILE B 1 77 ? -3.506 -28.172 0.597 1 97.69 77 ILE B O 1
ATOM 2015 N N . THR B 1 78 ? -1.76 -27.266 -0.407 1 98.56 78 THR B N 1
ATOM 2016 C CA . THR B 1 78 ? -0.737 -28.031 0.289 1 98.56 78 THR B CA 1
ATOM 2017 C C . THR B 1 78 ? -0.805 -27.797 1.794 1 98.56 78 THR B C 1
ATOM 2019 O O . THR B 1 78 ? -0.726 -28.734 2.584 1 98.56 78 THR B O 1
ATOM 2022 N N . ASP B 1 79 ? -0.865 -26.531 2.164 1 98.12 79 ASP B N 1
ATOM 2023 C CA . ASP B 1 79 ? -0.957 -26.141 3.564 1 98.12 79 ASP B CA 1
ATOM 2024 C C . ASP B 1 79 ? -1.622 -24.766 3.701 1 98.12 79 ASP B C 1
ATOM 2026 O O . ASP B 1 79 ? -1.405 -23.875 2.873 1 98.12 79 ASP B O 1
ATOM 2030 N N . LEU B 1 80 ? -2.449 -24.719 4.684 1 97.56 80 LEU B N 1
ATOM 2031 C CA . LEU B 1 80 ? -3.125 -23.453 4.988 1 97.56 80 LEU B CA 1
ATOM 2032 C C . LEU B 1 80 ? -2.887 -23.062 6.441 1 97.56 80 LEU B C 1
ATOM 2034 O O . LEU B 1 80 ? -3.4 -23.703 7.359 1 97.56 80 LEU B O 1
ATOM 2038 N N . LYS B 1 81 ? -2.191 -22.016 6.578 1 97.5 81 LYS B N 1
ATOM 2039 C CA . LYS B 1 81 ? -1.9 -21.484 7.91 1 97.5 81 LYS B CA 1
ATOM 2040 C C . LYS B 1 81 ? -2.908 -20.406 8.305 1 97.5 81 LYS B C 1
ATOM 2042 O O . LYS B 1 81 ? -3.15 -19.469 7.543 1 97.5 81 LYS B O 1
ATOM 2047 N N . VAL B 1 82 ? -3.471 -20.562 9.484 1 96.44 82 VAL B N 1
ATOM 2048 C CA . VAL B 1 82 ? -4.398 -19.578 10.016 1 96.44 82 VAL B CA 1
ATOM 2049 C C . VAL B 1 82 ? -3.676 -18.656 11 1 96.44 82 VAL B C 1
ATOM 2051 O O . VAL B 1 82 ? -2.939 -19.125 11.867 1 96.44 82 VAL B O 1
ATOM 2054 N N . VAL B 1 83 ? -3.83 -17.375 10.82 1 96.31 83 VAL B N 1
ATOM 2055 C CA . VAL B 1 83 ? -3.209 -16.391 11.703 1 96.31 83 VAL B CA 1
ATOM 2056 C C . VAL B 1 83 ? -4.281 -15.5 12.328 1 96.31 83 VAL B C 1
ATOM 2058 O O . VAL B 1 83 ? -5.465 -15.617 12 1 96.31 83 VAL B O 1
ATOM 2061 N N . SER B 1 84 ? -3.84 -14.578 13.234 1 93.56 84 SER B N 1
ATOM 2062 C CA . SER B 1 84 ? -4.812 -13.844 14.039 1 93.56 84 SER B CA 1
ATOM 2063 C C . SER B 1 84 ? -5.316 -12.609 13.297 1 93.56 84 SER B C 1
ATOM 2065 O O . SER B 1 84 ? -6.441 -12.156 13.523 1 93.56 84 SER B O 1
ATOM 2067 N N . ASN B 1 85 ? -4.418 -11.992 12.469 1 91.06 85 ASN B N 1
ATOM 2068 C CA . ASN B 1 85 ? -4.793 -10.734 11.828 1 91.06 85 ASN B CA 1
ATOM 2069 C C . ASN B 1 85 ? -4.043 -10.531 10.516 1 91.06 85 ASN B C 1
ATOM 2071 O O . ASN B 1 85 ? -3.209 -11.352 10.133 1 91.06 85 ASN B O 1
ATOM 2075 N N . MET B 1 86 ? -4.348 -9.398 9.898 1 91 86 MET B N 1
ATOM 2076 C CA . MET B 1 86 ? -3.818 -9.117 8.57 1 91 86 MET B CA 1
ATOM 2077 C C . MET B 1 86 ? -2.318 -8.852 8.625 1 91 86 MET B C 1
ATOM 2079 O O . MET B 1 86 ? -1.592 -9.164 7.676 1 91 86 MET B O 1
ATOM 2083 N N . HIS B 1 87 ? -1.801 -8.203 9.703 1 92.12 87 HIS B N 1
ATOM 2084 C CA . HIS B 1 87 ? -0.375 -7.934 9.852 1 92.12 87 HIS B CA 1
ATOM 2085 C C . HIS B 1 87 ? 0.42 -9.234 9.945 1 92.12 87 HIS B C 1
ATOM 2087 O O . HIS B 1 87 ? 1.443 -9.391 9.281 1 92.12 87 HIS B O 1
ATOM 2093 N N . GLU B 1 88 ? -0.085 -10.172 10.711 1 93.88 88 GLU B N 1
ATOM 2094 C CA . GLU B 1 88 ? 0.543 -11.484 10.828 1 93.88 88 GLU B CA 1
ATOM 2095 C C . GLU B 1 88 ? 0.505 -12.234 9.5 1 93.88 88 GLU B C 1
ATOM 2097 O O . GLU B 1 88 ? 1.449 -12.953 9.164 1 93.88 88 GLU B O 1
ATOM 2102 N N . ARG B 1 89 ? -0.573 -12.094 8.781 1 95.06 89 ARG B N 1
ATOM 2103 C CA . ARG B 1 89 ? -0.689 -12.719 7.469 1 95.06 89 ARG B CA 1
ATOM 2104 C C . ARG B 1 89 ? 0.43 -12.258 6.539 1 95.06 89 ARG B C 1
ATOM 2106 O O . ARG B 1 89 ? 1.145 -13.078 5.961 1 95.06 89 ARG B O 1
ATOM 2113 N N . LYS B 1 90 ? 0.567 -10.953 6.422 1 96.12 90 LYS B N 1
ATOM 2114 C CA . LYS B 1 90 ? 1.577 -10.398 5.527 1 96.12 90 LYS B CA 1
ATOM 2115 C C . LYS B 1 90 ? 2.982 -10.789 5.973 1 96.12 90 LYS B C 1
ATOM 2117 O O . LYS B 1 90 ? 3.832 -11.125 5.145 1 96.12 90 LYS B O 1
ATOM 2122 N N . ALA B 1 91 ? 3.186 -10.773 7.25 1 94.75 91 ALA B N 1
ATOM 2123 C CA . ALA B 1 91 ? 4.492 -11.141 7.789 1 94.75 91 ALA B CA 1
ATOM 2124 C C . ALA B 1 91 ? 4.816 -12.602 7.488 1 94.75 91 ALA B C 1
ATOM 2126 O O . ALA B 1 91 ? 5.926 -12.922 7.051 1 94.75 91 ALA B O 1
ATOM 2127 N N . ALA B 1 92 ? 3.867 -13.477 7.715 1 97.56 92 ALA B N 1
ATOM 2128 C CA . ALA B 1 92 ? 4.066 -14.906 7.48 1 97.56 92 ALA B CA 1
ATOM 2129 C C . ALA B 1 92 ? 4.34 -15.18 6.004 1 97.56 92 ALA B C 1
ATOM 2131 O O . ALA B 1 92 ? 5.242 -15.953 5.668 1 97.56 92 ALA B O 1
ATOM 2132 N N . MET B 1 93 ? 3.592 -14.555 5.137 1 98.44 93 MET B N 1
ATOM 2133 C CA . MET B 1 93 ? 3.797 -14.727 3.701 1 98.44 93 MET B CA 1
ATOM 2134 C C . MET B 1 93 ? 5.195 -14.273 3.291 1 98.44 93 MET B C 1
ATOM 2136 O O . MET B 1 93 ? 5.887 -14.977 2.549 1 98.44 93 MET B O 1
ATOM 2140 N N . ALA B 1 94 ? 5.547 -13.109 3.779 1 97.81 94 ALA B N 1
ATOM 2141 C CA . ALA B 1 94 ? 6.852 -12.555 3.434 1 97.81 94 ALA B CA 1
ATOM 2142 C C . ALA B 1 94 ? 7.98 -13.445 3.943 1 97.81 94 ALA B C 1
ATOM 2144 O O . ALA B 1 94 ? 9 -13.617 3.27 1 97.81 94 ALA B O 1
ATOM 2145 N N . GLU B 1 95 ? 7.789 -13.977 5.148 1 97.38 95 GLU B N 1
ATOM 2146 C CA . GLU B 1 95 ? 8.797 -14.852 5.742 1 97.38 95 GLU B CA 1
ATOM 2147 C C . GLU B 1 95 ? 8.977 -16.125 4.926 1 97.38 95 GLU B C 1
ATOM 2149 O O . GLU B 1 95 ? 10.094 -16.609 4.758 1 97.38 95 GLU B O 1
ATOM 2154 N N . MET B 1 96 ? 7.965 -16.609 4.371 1 98.31 96 MET B N 1
ATOM 2155 C CA . MET B 1 96 ? 7.961 -17.891 3.65 1 98.31 96 MET B CA 1
ATOM 2156 C C . MET B 1 96 ? 8.531 -17.719 2.248 1 98.31 96 MET B C 1
ATOM 2158 O O . MET B 1 96 ? 9.023 -18.688 1.653 1 98.31 96 MET B O 1
ATOM 2162 N N . ALA B 1 97 ? 8.508 -16.562 1.702 1 98.69 97 ALA B N 1
ATOM 2163 C CA . ALA B 1 97 ? 8.734 -16.375 0.271 1 98.69 97 ALA B CA 1
ATOM 2164 C C . ALA B 1 97 ? 10.164 -15.914 -0.004 1 98.69 97 ALA B C 1
ATOM 2166 O O . ALA B 1 97 ? 10.773 -15.234 0.824 1 98.69 97 ALA B O 1
ATOM 2167 N N . ASP B 1 98 ? 10.641 -16.25 -1.094 1 98.75 98 ASP B N 1
ATOM 2168 C CA . ASP B 1 98 ? 11.945 -15.812 -1.582 1 98.75 98 ASP B CA 1
ATOM 2169 C C . ASP B 1 98 ? 11.805 -14.625 -2.535 1 98.75 98 ASP B C 1
ATOM 2171 O O . ASP B 1 98 ? 12.781 -13.938 -2.824 1 98.75 98 ASP B O 1
ATOM 2175 N N . ALA B 1 99 ? 10.656 -14.43 -3.047 1 98.94 99 ALA B N 1
ATOM 2176 C CA . ALA B 1 99 ? 10.312 -13.375 -4 1 98.94 99 ALA B CA 1
ATOM 2177 C C . ALA B 1 99 ? 8.82 -13.07 -3.965 1 98.94 99 ALA B C 1
ATOM 2179 O O . ALA B 1 99 ? 8.039 -13.812 -3.359 1 98.94 99 ALA B O 1
ATOM 2180 N N . PHE B 1 100 ? 8.445 -11.984 -4.602 1 98.94 100 PHE B N 1
ATOM 2181 C CA . PHE B 1 100 ? 7.051 -11.555 -4.668 1 98.94 100 PHE B CA 1
ATOM 2182 C C . PHE B 1 100 ? 6.629 -11.305 -6.109 1 98.94 100 PHE B C 1
ATOM 2184 O O . PHE B 1 100 ? 7.391 -10.734 -6.895 1 98.94 100 PHE B O 1
ATOM 2191 N N . VAL B 1 101 ? 5.453 -11.75 -6.441 1 99 101 VAL B N 1
ATOM 2192 C CA . VAL B 1 101 ? 4.871 -11.477 -7.75 1 99 101 VAL B CA 1
ATOM 2193 C C . VAL B 1 101 ? 3.465 -10.906 -7.582 1 99 101 VAL B C 1
ATOM 2195 O O . VAL B 1 101 ? 2.662 -11.43 -6.805 1 99 101 VAL B O 1
ATOM 2198 N N . VAL B 1 102 ? 3.242 -9.891 -8.312 1 98.94 102 VAL B N 1
ATOM 2199 C CA . VAL B 1 102 ? 1.98 -9.156 -8.219 1 98.94 102 VAL B CA 1
ATOM 2200 C C . VAL B 1 102 ? 1.166 -9.367 -9.492 1 98.94 102 VAL B C 1
ATOM 2202 O O . VAL B 1 102 ? 1.615 -9.023 -10.586 1 98.94 102 VAL B O 1
ATOM 2205 N N . LEU B 1 103 ? 0.023 -9.953 -9.344 1 98.94 103 LEU B N 1
ATOM 2206 C CA . LEU B 1 103 ? -0.97 -10.07 -10.406 1 98.94 103 LEU B CA 1
ATOM 2207 C C . LEU B 1 103 ? -2.057 -9.008 -10.25 1 98.94 103 LEU B C 1
ATOM 2209 O O . LEU B 1 103 ? -2.129 -8.336 -9.219 1 98.94 103 LEU B O 1
ATOM 2213 N N . PRO B 1 104 ? -2.893 -8.82 -11.289 1 98.88 104 PRO B N 1
ATOM 2214 C CA . PRO B 1 104 ? -3.957 -7.824 -11.172 1 98.88 104 PRO B CA 1
ATOM 2215 C C . PRO B 1 104 ? -4.797 -8 -9.914 1 98.88 104 PRO B C 1
ATOM 2217 O O . PRO B 1 104 ? -5.07 -9.133 -9.5 1 98.88 104 PRO B O 1
ATOM 2220 N N . GLY B 1 105 ? -5.137 -6.918 -9.305 1 98.56 105 GLY B N 1
ATOM 2221 C CA . GLY B 1 105 ? -5.914 -6.898 -8.078 1 98.56 105 GLY B CA 1
ATOM 2222 C C . GLY B 1 105 ? -6.387 -5.508 -7.688 1 98.56 105 GLY B C 1
ATOM 2223 O O . GLY B 1 105 ? -6.387 -4.594 -8.516 1 98.56 105 GLY B O 1
ATOM 2224 N N . GLY B 1 106 ? -6.938 -5.434 -6.52 1 97.94 106 GLY B N 1
ATOM 2225 C CA . GLY B 1 106 ? -7.477 -4.176 -6.027 1 97.94 106 GLY B CA 1
ATOM 2226 C C . GLY B 1 106 ? -6.602 -3.523 -4.973 1 97.94 106 GLY B C 1
ATOM 2227 O O . GLY B 1 106 ? -5.375 -3.576 -5.055 1 97.94 106 GLY B O 1
ATOM 2228 N N . ALA B 1 107 ? -7.242 -2.854 -4.023 1 97.5 107 ALA B N 1
ATOM 2229 C CA . ALA B 1 107 ? -6.555 -2.09 -2.984 1 97.5 107 ALA B CA 1
ATOM 2230 C C . ALA B 1 107 ? -5.734 -3.006 -2.082 1 97.5 107 ALA B C 1
ATOM 2232 O O . ALA B 1 107 ? -4.613 -2.666 -1.693 1 97.5 107 ALA B O 1
ATOM 2233 N N . GLY B 1 108 ? -6.258 -4.148 -1.752 1 96.69 108 GLY B N 1
ATOM 2234 C CA . GLY B 1 108 ? -5.539 -5.098 -0.917 1 96.69 108 GLY B CA 1
ATOM 2235 C C . GLY B 1 108 ? -4.262 -5.605 -1.559 1 96.69 108 GLY B C 1
ATOM 2236 O O . GLY B 1 108 ? -3.236 -5.742 -0.889 1 96.69 108 GLY B O 1
ATOM 2237 N N . THR B 1 109 ? -4.32 -5.863 -2.824 1 98.38 109 THR B N 1
ATOM 2238 C CA . THR B 1 109 ? -3.15 -6.316 -3.566 1 98.38 109 THR B CA 1
ATOM 2239 C C . THR B 1 109 ? -2.053 -5.254 -3.547 1 98.38 109 THR B C 1
ATOM 2241 O O . THR B 1 109 ? -0.892 -5.559 -3.268 1 98.38 109 THR B O 1
ATOM 2244 N N . LEU B 1 110 ? -2.443 -4.047 -3.771 1 98.5 110 LEU B N 1
ATOM 2245 C CA . LEU B 1 110 ? -1.458 -2.973 -3.779 1 98.5 110 LEU B CA 1
ATOM 2246 C C . LEU B 1 110 ? -0.933 -2.707 -2.373 1 98.5 110 LEU B C 1
ATOM 2248 O O . LEU B 1 110 ? 0.24 -2.367 -2.197 1 98.5 110 LEU B O 1
ATOM 2252 N N . GLU B 1 111 ? -1.788 -2.832 -1.389 1 97.75 111 GLU B N 1
ATOM 2253 C CA . GLU B 1 111 ? -1.34 -2.691 -0.006 1 97.75 111 GLU B CA 1
ATOM 2254 C C . GLU B 1 111 ? -0.24 -3.697 0.322 1 97.75 111 GLU B C 1
ATOM 2256 O O . GLU B 1 111 ? 0.797 -3.33 0.879 1 97.75 111 GLU B O 1
ATOM 2261 N N . GLU B 1 112 ? -0.428 -4.961 -0.05 1 97.88 112 GLU B N 1
ATOM 2262 C CA . GLU B 1 112 ? 0.578 -6 0.151 1 97.88 112 GLU B CA 1
ATOM 2263 C C . GLU B 1 112 ? 1.861 -5.68 -0.61 1 97.88 112 GLU B C 1
ATOM 2265 O O . GLU B 1 112 ? 2.961 -5.816 -0.068 1 97.88 112 GLU B O 1
ATOM 2270 N N . THR B 1 113 ? 1.704 -5.184 -1.799 1 98.69 113 THR B N 1
ATOM 2271 C CA . THR B 1 113 ? 2.834 -4.887 -2.674 1 98.69 113 THR B CA 1
ATOM 2272 C C . THR B 1 113 ? 3.68 -3.754 -2.1 1 98.69 113 THR B C 1
ATOM 2274 O O . THR B 1 113 ? 4.898 -3.881 -1.982 1 98.69 113 THR B O 1
ATOM 2277 N N . PHE B 1 114 ? 3.039 -2.695 -1.741 1 98.44 114 PHE B N 1
ATOM 2278 C CA . PHE B 1 114 ? 3.775 -1.528 -1.266 1 98.44 114 PHE B CA 1
ATOM 2279 C C . PHE B 1 114 ? 4.477 -1.833 0.053 1 98.44 114 PHE B C 1
ATOM 2281 O O . PHE B 1 114 ? 5.551 -1.291 0.33 1 98.44 114 PHE B O 1
ATOM 2288 N N . GLU B 1 115 ? 3.938 -2.723 0.83 1 97.44 115 GLU B N 1
ATOM 2289 C CA . GLU B 1 115 ? 4.613 -3.082 2.074 1 97.44 115 GLU B CA 1
ATOM 2290 C C . GLU B 1 115 ? 5.941 -3.783 1.799 1 97.44 115 GLU B C 1
ATOM 2292 O O . GLU B 1 115 ? 6.984 -3.361 2.297 1 97.44 115 GLU B O 1
ATOM 2297 N N . VAL B 1 1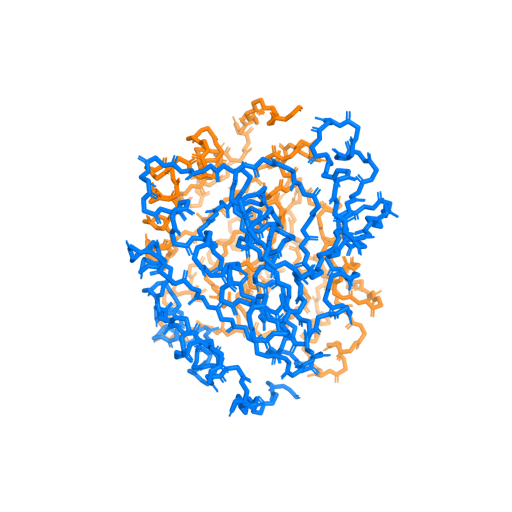16 ? 5.906 -4.754 0.953 1 97.94 116 VAL B N 1
ATOM 2298 C CA . VAL B 1 116 ? 7.133 -5.512 0.731 1 97.94 116 VAL B CA 1
ATOM 2299 C C . VAL B 1 116 ? 8.133 -4.66 -0.041 1 97.94 116 VAL B C 1
ATOM 2301 O O . VAL B 1 116 ? 9.344 -4.777 0.16 1 97.94 116 VAL B O 1
ATOM 2304 N N . TRP B 1 117 ? 7.605 -3.783 -0.914 1 98 117 TRP B N 1
ATOM 2305 C CA . TRP B 1 117 ? 8.469 -2.869 -1.653 1 98 117 TRP B CA 1
ATOM 2306 C C . TRP B 1 117 ? 9.156 -1.888 -0.711 1 98 117 TRP B C 1
ATOM 2308 O O . TRP B 1 117 ? 10.383 -1.733 -0.751 1 98 117 TRP B O 1
ATOM 2318 N N . THR B 1 118 ? 8.391 -1.299 0.206 1 95.81 118 THR B N 1
ATOM 2319 C CA . THR B 1 118 ? 8.938 -0.337 1.158 1 95.81 118 THR B CA 1
ATOM 2320 C C . THR B 1 118 ? 9.945 -1.008 2.088 1 95.81 118 THR B C 1
ATOM 2322 O O . THR B 1 118 ? 10.992 -0.433 2.396 1 95.81 118 THR B O 1
ATOM 2325 N N . TRP B 1 119 ? 9.641 -2.213 2.492 1 93.94 119 TRP B N 1
ATOM 2326 C CA . TRP B 1 119 ? 10.555 -2.951 3.354 1 93.94 119 TRP B CA 1
ATOM 2327 C C . TRP B 1 119 ? 11.883 -3.197 2.648 1 93.94 119 TRP B C 1
ATOM 2329 O O . TRP B 1 119 ? 12.945 -3.145 3.273 1 93.94 119 TRP B O 1
ATOM 2339 N N . ALA B 1 120 ? 11.805 -3.455 1.399 1 95.69 120 ALA B N 1
ATOM 2340 C CA . ALA B 1 120 ? 13.031 -3.668 0.63 1 95.69 120 ALA B CA 1
ATOM 2341 C C . ALA B 1 120 ? 13.836 -2.379 0.523 1 95.69 120 ALA B C 1
ATOM 2343 O O . ALA B 1 120 ? 15.055 -2.385 0.721 1 95.69 120 ALA B O 1
ATOM 2344 N N . LEU B 1 121 ? 13.109 -1.273 0.218 1 92.62 121 LEU B N 1
ATOM 2345 C CA . LEU B 1 121 ? 13.797 0.001 0.045 1 92.62 121 LEU B CA 1
ATOM 2346 C C . LEU B 1 121 ? 14.414 0.47 1.36 1 92.62 121 LEU B C 1
ATOM 2348 O O . LEU B 1 121 ? 15.445 1.145 1.363 1 92.62 121 LEU B O 1
ATOM 2352 N N . LEU B 1 122 ? 13.805 0.066 2.496 1 88.25 122 LEU B N 1
ATOM 2353 C CA . LEU B 1 122 ? 14.305 0.444 3.814 1 88.25 122 LEU B CA 1
ATOM 2354 C C . LEU B 1 122 ? 15.391 -0.515 4.281 1 88.25 122 LEU B C 1
ATOM 2356 O O . LEU B 1 122 ? 16.016 -0.296 5.324 1 88.25 122 LEU B O 1
ATOM 2360 N N . GLY B 1 123 ? 15.555 -1.606 3.529 1 90.12 123 GLY B N 1
ATOM 2361 C CA . GLY B 1 123 ? 16.641 -2.535 3.824 1 90.12 123 GLY B CA 1
ATOM 2362 C C . GLY B 1 123 ? 16.219 -3.639 4.781 1 90.12 123 GLY B C 1
ATOM 2363 O O . GLY B 1 123 ? 17.078 -4.305 5.367 1 90.12 123 GLY B O 1
ATOM 2364 N N . PHE B 1 124 ? 14.914 -3.834 4.961 1 90.5 124 PHE B N 1
ATOM 2365 C CA . PHE B 1 124 ? 14.445 -4.879 5.863 1 90.5 124 PHE B CA 1
ATOM 2366 C C . PHE B 1 124 ? 14.57 -6.25 5.215 1 90.5 124 PHE B C 1
ATOM 2368 O O . PHE B 1 124 ? 14.602 -7.27 5.906 1 90.5 124 PHE B O 1
ATOM 2375 N N . HIS B 1 125 ? 14.625 -6.328 3.939 1 95.12 125 HIS B N 1
ATOM 2376 C CA . HIS B 1 125 ? 14.922 -7.531 3.176 1 95.12 125 HIS B CA 1
ATOM 2377 C C . HIS B 1 125 ? 15.5 -7.184 1.805 1 95.12 125 HIS B C 1
ATOM 2379 O O . HIS B 1 125 ? 15.562 -6.012 1.432 1 95.12 125 HIS B O 1
ATOM 2385 N N . ASN B 1 126 ? 15.883 -8.148 1.095 1 96.75 126 ASN B N 1
ATOM 2386 C CA . ASN B 1 126 ? 16.484 -7.926 -0.211 1 96.75 126 ASN B CA 1
ATOM 2387 C C . ASN B 1 126 ? 15.805 -8.742 -1.301 1 96.75 126 ASN B C 1
ATOM 2389 O O . ASN B 1 126 ? 16.406 -9.055 -2.328 1 96.75 126 ASN B O 1
ATOM 2393 N N . LYS B 1 127 ? 14.602 -9.148 -1.084 1 98.44 127 LYS B N 1
ATOM 2394 C CA . LYS B 1 127 ? 13.891 -10.039 -2 1 98.44 127 LYS B CA 1
ATOM 2395 C C . LYS B 1 127 ? 13.32 -9.266 -3.184 1 98.44 127 LYS B C 1
ATOM 2397 O O . LYS B 1 127 ? 12.852 -8.133 -3.027 1 98.44 127 LYS B O 1
ATOM 2402 N N . PRO B 1 128 ? 13.312 -9.844 -4.367 1 98.69 128 PRO B N 1
ATOM 2403 C CA . PRO B 1 128 ? 12.75 -9.172 -5.539 1 98.69 128 PRO B CA 1
ATOM 2404 C C . PRO B 1 128 ? 11.227 -9.102 -5.5 1 98.69 128 PRO B C 1
ATOM 2406 O O . PRO B 1 128 ? 10.57 -10.023 -5 1 98.69 128 PRO B O 1
ATOM 2409 N N . CYS B 1 129 ? 10.719 -8.031 -6.02 1 98.88 129 CYS B N 1
ATOM 2410 C CA . CYS B 1 129 ? 9.289 -7.809 -6.227 1 98.88 129 CYS B CA 1
ATOM 2411 C C . CYS B 1 129 ? 8.984 -7.555 -7.699 1 98.88 129 CYS B C 1
ATOM 2413 O O . CYS B 1 129 ? 9.586 -6.668 -8.312 1 98.88 129 CYS B O 1
ATOM 2415 N N . ALA B 1 130 ? 8.055 -8.352 -8.227 1 98.94 130 ALA B N 1
ATOM 2416 C CA . ALA B 1 130 ? 7.789 -8.289 -9.664 1 98.94 130 ALA B CA 1
ATOM 2417 C C . ALA B 1 130 ? 6.305 -8.078 -9.938 1 98.94 130 ALA B C 1
ATOM 2419 O O . ALA B 1 130 ? 5.453 -8.734 -9.328 1 98.94 130 ALA B O 1
ATOM 2420 N N . PHE B 1 131 ? 6.035 -7.16 -10.812 1 98.94 131 PHE B N 1
ATOM 2421 C CA . PHE B 1 131 ? 4.699 -7.039 -11.383 1 98.94 131 PHE B CA 1
ATOM 2422 C C . PHE B 1 131 ? 4.57 -7.871 -12.656 1 98.94 131 PHE B C 1
ATOM 2424 O O . PHE B 1 131 ? 5.277 -7.629 -13.633 1 98.94 131 PHE B O 1
ATOM 2431 N N . PHE B 1 132 ? 3.723 -8.891 -12.562 1 98.94 132 PHE B N 1
ATOM 2432 C CA . PHE B 1 132 ? 3.316 -9.57 -13.789 1 98.94 132 PHE B CA 1
ATOM 2433 C C . PHE B 1 132 ? 2.168 -8.836 -14.461 1 98.94 132 PHE B C 1
ATOM 2435 O O . PHE B 1 132 ? 0.999 -9.094 -14.18 1 98.94 132 PHE B O 1
ATOM 2442 N N . ASN B 1 133 ? 2.475 -7.969 -15.406 1 98.81 133 ASN B N 1
ATOM 2443 C CA . ASN B 1 133 ? 1.6 -6.914 -15.906 1 98.81 133 ASN B CA 1
ATOM 2444 C C . ASN B 1 133 ? 0.709 -7.41 -17.047 1 98.81 133 ASN B C 1
ATOM 2446 O O . ASN B 1 133 ? 0.846 -6.973 -18.188 1 98.81 133 ASN B O 1
ATOM 2450 N N . ILE B 1 134 ? -0.237 -8.156 -16.656 1 98.56 134 ILE B N 1
ATOM 2451 C CA . ILE B 1 134 ? -1.174 -8.75 -17.609 1 98.56 134 ILE B CA 1
ATOM 2452 C C . ILE B 1 134 ? -1.997 -7.648 -18.266 1 98.56 134 ILE B C 1
ATOM 2454 O O . ILE B 1 134 ? -2.594 -6.809 -17.594 1 98.56 134 ILE B O 1
ATOM 2458 N N . ASN B 1 135 ? -2.037 -7.613 -19.578 1 97.19 135 ASN B N 1
ATOM 2459 C CA . ASN B 1 135 ? -2.887 -6.711 -20.344 1 97.19 135 ASN B CA 1
ATOM 2460 C C . ASN B 1 135 ? -2.617 -5.25 -20 1 97.19 135 ASN B C 1
ATOM 2462 O O . ASN B 1 135 ? -3.531 -4.426 -20.016 1 97.19 135 ASN B O 1
ATOM 2466 N N . GLY B 1 136 ? -1.418 -4.934 -19.609 1 98.44 136 GLY B N 1
ATOM 2467 C CA . GLY B 1 136 ? -1.061 -3.568 -19.266 1 98.44 136 GLY B CA 1
ATOM 2468 C C . GLY B 1 136 ? -1.789 -3.049 -18.047 1 98.44 136 GLY B C 1
ATOM 2469 O O . GLY B 1 136 ? -1.938 -1.838 -17.875 1 98.44 136 GLY B O 1
ATOM 2470 N N . PHE B 1 137 ? -2.264 -3.953 -17.188 1 98.75 137 PHE B N 1
ATOM 2471 C CA . PHE B 1 137 ? -3.131 -3.625 -16.062 1 98.75 137 PHE B CA 1
ATOM 2472 C C . PHE B 1 137 ? -2.496 -2.555 -15.18 1 98.75 137 PHE B C 1
ATOM 2474 O O . PHE B 1 137 ? -3.184 -1.652 -14.695 1 98.75 137 PHE B O 1
ATOM 2481 N N . TYR B 1 138 ? -1.16 -2.543 -14.961 1 98.88 138 TYR B N 1
ATOM 2482 C CA . TYR B 1 138 ? -0.498 -1.688 -13.984 1 98.88 138 TYR B CA 1
ATOM 2483 C C . TYR B 1 138 ? 0.196 -0.516 -14.664 1 98.88 138 TYR B C 1
ATOM 2485 O O . TYR B 1 138 ? 0.979 0.202 -14.039 1 98.88 138 TYR B O 1
ATOM 2493 N N . ASP B 1 139 ? -0.096 -0.253 -15.961 1 98.81 139 ASP B N 1
ATOM 2494 C CA . ASP B 1 139 ? 0.591 0.803 -16.703 1 98.81 139 ASP B CA 1
ATOM 2495 C C . ASP B 1 139 ? 0.429 2.152 -16 1 98.81 139 ASP B C 1
ATOM 2497 O O . ASP B 1 139 ? 1.393 2.912 -15.883 1 98.81 139 ASP B O 1
ATOM 2501 N N . LYS B 1 140 ? -0.78 2.432 -15.523 1 98.88 140 LYS B N 1
ATOM 2502 C CA . LYS B 1 140 ? -1.027 3.713 -14.875 1 98.88 140 LYS B CA 1
ATOM 2503 C C . LYS B 1 140 ? -0.304 3.797 -13.531 1 98.88 140 LYS B C 1
ATOM 2505 O O . LYS B 1 140 ? 0.138 4.871 -13.125 1 98.88 140 LYS B O 1
ATOM 2510 N N . LEU B 1 141 ? -0.153 2.67 -12.812 1 98.88 141 LEU B N 1
ATOM 2511 C CA . LEU B 1 141 ? 0.636 2.646 -11.586 1 98.88 141 LEU B CA 1
ATOM 2512 C C . LEU B 1 141 ? 2.1 2.967 -11.875 1 98.88 141 LEU B C 1
ATOM 2514 O O . LEU B 1 141 ? 2.732 3.719 -11.125 1 98.88 141 LEU B O 1
ATOM 2518 N N . PHE B 1 142 ? 2.605 2.379 -12.961 1 98.88 142 PHE B N 1
ATOM 2519 C CA . PHE B 1 142 ? 3.994 2.637 -13.328 1 98.88 142 PHE B CA 1
ATOM 2520 C C . PHE B 1 142 ? 4.203 4.109 -13.664 1 98.88 142 PHE B C 1
ATOM 2522 O O . PHE B 1 142 ? 5.234 4.688 -13.32 1 98.88 142 PHE B O 1
ATOM 2529 N N . GLU B 1 143 ? 3.205 4.711 -14.289 1 98.81 143 GLU B N 1
ATOM 2530 C CA . GLU B 1 143 ? 3.268 6.148 -14.539 1 98.81 143 GLU B CA 1
ATOM 2531 C C . GLU B 1 143 ? 3.307 6.934 -13.234 1 98.81 143 GLU B C 1
ATOM 2533 O O . GLU B 1 143 ? 4.008 7.941 -13.133 1 98.81 143 GLU B O 1
ATOM 2538 N N . MET B 1 144 ? 2.543 6.5 -12.266 1 98.81 144 MET B N 1
ATOM 2539 C CA . MET B 1 144 ? 2.561 7.148 -10.953 1 98.81 144 MET B CA 1
ATOM 2540 C C . MET B 1 144 ? 3.936 7.027 -10.312 1 98.81 144 MET B C 1
ATOM 2542 O O . MET B 1 144 ? 4.453 8 -9.758 1 98.81 144 MET B O 1
ATOM 2546 N N . ILE B 1 145 ? 4.527 5.852 -10.367 1 98.81 145 ILE B N 1
ATOM 2547 C CA . ILE B 1 145 ? 5.848 5.617 -9.797 1 98.81 145 ILE B CA 1
ATOM 2548 C C . ILE B 1 145 ? 6.875 6.508 -10.492 1 98.81 145 ILE B C 1
ATOM 2550 O O . ILE B 1 145 ? 7.723 7.117 -9.836 1 98.81 145 ILE B O 1
ATOM 2554 N N . ASP B 1 146 ? 6.754 6.617 -11.828 1 98.69 146 ASP B N 1
ATOM 2555 C CA . ASP B 1 146 ? 7.629 7.52 -12.578 1 98.69 146 ASP B CA 1
ATOM 2556 C C . ASP B 1 146 ? 7.457 8.961 -12.102 1 98.69 146 ASP B C 1
ATOM 2558 O O . ASP B 1 146 ? 8.438 9.695 -11.961 1 98.69 146 ASP B O 1
ATOM 2562 N N . ASN B 1 147 ? 6.227 9.328 -11.883 1 98.62 147 ASN B N 1
ATOM 2563 C CA . ASN B 1 147 ? 5.953 10.68 -11.406 1 98.62 147 ASN B CA 1
ATOM 2564 C C . ASN B 1 147 ? 6.582 10.93 -10.039 1 98.62 147 ASN B C 1
ATOM 2566 O O . ASN B 1 147 ? 7.082 12.023 -9.773 1 98.62 147 ASN B O 1
ATOM 2570 N N . MET B 1 148 ? 6.527 9.953 -9.133 1 98.75 148 MET B N 1
ATOM 2571 C CA . MET B 1 148 ? 7.168 10.078 -7.828 1 98.75 148 MET B CA 1
ATOM 2572 C C . MET B 1 148 ? 8.664 10.336 -7.973 1 98.75 148 MET B C 1
ATOM 2574 O O . MET B 1 148 ? 9.234 11.141 -7.234 1 98.75 148 MET B O 1
ATOM 2578 N N . CYS B 1 149 ? 9.273 9.648 -8.938 1 98.56 149 CYS B N 1
ATOM 2579 C CA . CYS B 1 149 ? 10.695 9.844 -9.188 1 98.56 149 CYS B CA 1
ATOM 2580 C C . CYS B 1 149 ? 10.969 11.234 -9.75 1 98.56 149 CYS B C 1
ATOM 2582 O O . CYS B 1 149 ? 11.867 11.938 -9.281 1 98.56 149 CYS B O 1
ATOM 2584 N N . GLU B 1 150 ? 10.18 11.586 -10.734 1 98.38 150 GLU B N 1
ATOM 2585 C CA . GLU B 1 150 ? 10.359 12.875 -11.391 1 98.38 150 GLU B CA 1
ATOM 2586 C C . GLU B 1 150 ? 10.203 14.031 -10.406 1 98.38 150 GLU B C 1
ATOM 2588 O O . GLU B 1 150 ? 10.922 15.023 -10.484 1 98.38 150 GLU B O 1
ATOM 2593 N N . ALA B 1 151 ? 9.266 13.875 -9.477 1 98.56 151 ALA B N 1
ATOM 2594 C CA . ALA B 1 151 ? 8.984 14.914 -8.492 1 98.56 151 ALA B CA 1
ATOM 2595 C C . ALA B 1 151 ? 9.953 14.836 -7.316 1 98.56 151 ALA B C 1
ATOM 2597 O O . ALA B 1 151 ? 9.891 15.648 -6.395 1 98.56 151 ALA B O 1
ATOM 2598 N N . GLU B 1 152 ? 10.836 13.805 -7.285 1 98.44 152 GLU B N 1
ATOM 2599 C CA . GLU B 1 152 ? 11.922 13.609 -6.324 1 98.44 152 GLU B CA 1
ATOM 2600 C C . GLU B 1 152 ? 11.375 13.227 -4.953 1 98.44 152 GLU B C 1
ATOM 2602 O O . GLU B 1 152 ? 11.93 13.617 -3.924 1 98.44 152 GLU B O 1
ATOM 2607 N N . PHE B 1 153 ? 10.266 12.484 -4.988 1 98.31 153 PHE B N 1
ATOM 2608 C CA . PHE B 1 153 ? 9.766 11.867 -3.766 1 98.31 153 PHE B CA 1
ATOM 2609 C C . PHE B 1 153 ? 10.203 10.414 -3.67 1 98.31 153 PHE B C 1
ATOM 2611 O O . PHE B 1 153 ? 10 9.766 -2.643 1 98.31 153 PHE B O 1
ATOM 2618 N N . LEU B 1 154 ? 10.82 9.906 -4.699 1 97.88 154 LEU B N 1
ATOM 2619 C CA . LEU B 1 154 ? 11.336 8.547 -4.793 1 97.88 154 LEU B CA 1
ATOM 2620 C C . LEU B 1 154 ? 12.617 8.508 -5.617 1 97.88 154 LEU B C 1
ATOM 2622 O O . LEU B 1 154 ? 12.688 9.109 -6.691 1 97.88 154 LEU B O 1
ATOM 2626 N N . ARG B 1 155 ? 13.625 7.914 -5.094 1 96.75 155 ARG B N 1
ATOM 2627 C CA . ARG B 1 155 ? 14.844 7.75 -5.871 1 96.75 155 ARG B CA 1
ATOM 2628 C C . ARG B 1 155 ? 14.656 6.727 -6.984 1 96.75 155 ARG B C 1
ATOM 2630 O O . ARG B 1 155 ? 14 5.699 -6.785 1 96.75 155 ARG B O 1
ATOM 2637 N N . LYS B 1 156 ? 15.289 6.926 -8.039 1 96.94 156 LYS B N 1
ATOM 2638 C CA . LYS B 1 156 ? 15.117 6.105 -9.234 1 96.94 156 LYS B CA 1
ATOM 2639 C C . LYS B 1 156 ? 15.531 4.66 -8.977 1 96.94 156 LYS B C 1
ATOM 2641 O O . LYS B 1 156 ? 14.93 3.729 -9.516 1 96.94 156 LYS B O 1
ATOM 2646 N N . GLU B 1 157 ? 16.531 4.484 -8.195 1 96.5 157 GLU B N 1
ATOM 2647 C CA . GLU B 1 157 ? 17.016 3.137 -7.93 1 96.5 157 GLU B CA 1
ATOM 2648 C C . GLU B 1 157 ? 15.945 2.281 -7.266 1 96.5 157 GLU B C 1
ATOM 2650 O O . GLU B 1 157 ? 15.906 1.064 -7.465 1 96.5 157 GLU B O 1
ATOM 2655 N N . TYR B 1 158 ? 15 2.918 -6.535 1 96.81 158 TYR B N 1
ATOM 2656 C CA . TYR B 1 158 ? 13.961 2.17 -5.832 1 96.81 158 TYR B CA 1
ATOM 2657 C C . TYR B 1 158 ? 12.789 1.875 -6.754 1 96.81 158 TYR B C 1
ATOM 2659 O O . TYR B 1 158 ? 12.047 0.916 -6.535 1 96.81 158 TYR B O 1
ATOM 2667 N N . SER B 1 159 ? 12.586 2.705 -7.762 1 97.69 159 SER B N 1
ATOM 2668 C CA . SER B 1 159 ? 11.648 2.344 -8.82 1 97.69 159 SER B CA 1
ATOM 2669 C C . SER B 1 159 ? 12.203 1.218 -9.688 1 97.69 159 SER B C 1
ATOM 2671 O O . SER B 1 159 ? 11.477 0.287 -10.047 1 97.69 159 SER B O 1
ATOM 2673 N N . ASP B 1 160 ? 13.531 1.264 -9.914 1 97.19 160 ASP B N 1
ATOM 2674 C CA . ASP B 1 160 ? 14.188 0.345 -10.844 1 97.19 160 ASP B CA 1
ATOM 2675 C C . ASP B 1 160 ? 14.281 -1.06 -10.25 1 97.19 160 ASP B C 1
ATOM 2677 O O . ASP B 1 160 ? 14.477 -2.035 -10.977 1 97.19 160 ASP B O 1
ATOM 2681 N N . MET B 1 161 ? 14.148 -1.146 -8.961 1 97.5 161 MET B N 1
ATOM 2682 C CA . MET B 1 161 ? 14.273 -2.465 -8.352 1 97.5 161 MET B CA 1
ATOM 2683 C C . MET B 1 161 ? 13.031 -3.309 -8.625 1 97.5 161 MET B C 1
ATOM 2685 O O . MET B 1 161 ? 13.039 -4.523 -8.406 1 97.5 161 MET B O 1
ATOM 2689 N N . LEU B 1 162 ? 11.938 -2.682 -9.055 1 98.69 162 LEU B N 1
ATOM 2690 C CA . LEU B 1 162 ? 10.719 -3.412 -9.398 1 98.69 162 LEU B CA 1
ATOM 2691 C C . LEU B 1 162 ? 10.852 -4.055 -10.773 1 98.69 162 LEU B C 1
ATOM 2693 O O . LEU B 1 162 ? 11.156 -3.377 -11.758 1 98.69 162 LEU B O 1
ATOM 2697 N N . ILE B 1 163 ? 10.609 -5.324 -10.781 1 98.81 163 ILE B N 1
ATOM 2698 C CA . ILE B 1 163 ? 10.57 -6.047 -12.047 1 98.81 163 ILE B CA 1
ATOM 2699 C C . ILE B 1 163 ? 9.203 -5.871 -12.703 1 98.81 163 ILE B C 1
ATOM 2701 O O . ILE B 1 163 ? 8.172 -5.973 -12.039 1 98.81 163 ILE B O 1
ATOM 2705 N N . LYS B 1 164 ? 9.18 -5.543 -13.992 1 98.81 164 LYS B N 1
ATOM 2706 C CA . LYS B 1 164 ? 7.945 -5.344 -14.758 1 98.81 164 LYS B CA 1
ATOM 2707 C C . LYS B 1 164 ? 7.953 -6.168 -16.031 1 98.81 164 LYS B C 1
ATOM 2709 O O . LYS B 1 164 ? 8.805 -5.961 -16.906 1 98.81 164 LYS B O 1
ATOM 2714 N N . THR B 1 165 ? 7.09 -7.129 -16.109 1 98.81 165 THR B N 1
ATOM 2715 C CA . THR B 1 165 ? 7.043 -7.973 -17.297 1 98.81 165 THR B CA 1
ATOM 2716 C C . THR B 1 165 ? 5.691 -8.672 -17.406 1 98.81 165 THR B C 1
ATOM 2718 O O . THR B 1 165 ? 4.914 -8.695 -16.453 1 98.81 165 THR B O 1
ATOM 2721 N N . ASP B 1 166 ? 5.309 -9.18 -18.609 1 98.38 166 ASP B N 1
ATOM 2722 C CA . ASP B 1 166 ? 4.133 -10.023 -18.812 1 98.38 166 ASP B CA 1
ATOM 2723 C C . ASP B 1 166 ? 4.52 -11.383 -19.391 1 98.38 166 ASP B C 1
ATOM 2725 O O . ASP B 1 166 ? 3.664 -12.109 -19.891 1 98.38 166 ASP B O 1
ATOM 2729 N N . ASN B 1 167 ? 5.824 -11.625 -19.297 1 98.62 167 ASN B N 1
ATOM 2730 C CA . ASN B 1 167 ? 6.375 -12.875 -19.812 1 98.62 167 ASN B CA 1
ATOM 2731 C C . ASN B 1 167 ? 6.906 -13.758 -18.688 1 98.62 167 ASN B C 1
ATOM 2733 O O . ASN B 1 167 ? 7.73 -13.32 -17.891 1 98.62 167 ASN B O 1
ATOM 2737 N N . GLN B 1 168 ? 6.445 -15.031 -18.672 1 98.69 168 GLN B N 1
ATOM 2738 C CA . GLN B 1 168 ? 6.742 -15.938 -17.578 1 98.69 168 GLN B CA 1
ATOM 2739 C C . GLN B 1 168 ? 8.234 -16.234 -17.5 1 98.69 168 GLN B C 1
ATOM 2741 O O . GLN B 1 168 ? 8.82 -16.266 -16.406 1 98.69 168 GLN B O 1
ATOM 2746 N N . GLU B 1 169 ? 8.859 -16.453 -18.656 1 98.69 169 GLU B N 1
ATOM 2747 C CA . GLU B 1 169 ? 10.289 -16.75 -18.672 1 98.69 169 GLU B CA 1
ATOM 2748 C C . GLU B 1 169 ? 11.117 -15.562 -18.219 1 98.69 169 GLU B C 1
ATOM 2750 O O . GLU B 1 169 ? 12.062 -15.711 -17.438 1 98.69 169 GLU B O 1
ATOM 2755 N N . GLU B 1 170 ? 10.766 -14.383 -18.719 1 98.75 170 GLU B N 1
ATOM 2756 C CA . GLU B 1 170 ? 11.438 -13.156 -18.312 1 98.75 170 GLU B CA 1
ATOM 2757 C C . GLU B 1 170 ? 11.266 -12.914 -16.812 1 98.75 170 GLU B C 1
ATOM 2759 O O . GLU B 1 170 ? 12.195 -12.453 -16.141 1 98.75 170 GLU B O 1
ATOM 2764 N N . LEU B 1 171 ? 10.109 -13.211 -16.312 1 98.81 171 LEU B N 1
ATOM 2765 C CA . LEU B 1 171 ? 9.812 -13.039 -14.898 1 98.81 171 LEU B CA 1
ATOM 2766 C C . LEU B 1 171 ? 10.773 -13.859 -14.039 1 98.81 171 LEU B C 1
ATOM 2768 O O . LEU B 1 171 ? 11.438 -13.312 -13.156 1 98.81 171 LEU B O 1
ATOM 2772 N N . LEU B 1 172 ? 10.828 -15.164 -14.281 1 98.75 172 LEU B N 1
ATOM 2773 C CA . LEU B 1 172 ? 11.648 -16.047 -13.469 1 98.75 172 LEU B CA 1
ATOM 2774 C C . LEU B 1 172 ? 13.125 -15.703 -13.609 1 98.75 172 LEU B C 1
ATOM 2776 O O . LEU B 1 172 ? 13.867 -15.703 -12.625 1 98.75 172 LEU B O 1
ATOM 2780 N N . LYS B 1 173 ? 13.555 -15.375 -14.82 1 98.75 173 LYS B N 1
ATOM 2781 C CA . LYS B 1 173 ? 14.938 -14.969 -15.055 1 98.75 173 LYS B CA 1
ATOM 2782 C C . LYS B 1 173 ? 15.281 -13.719 -14.25 1 98.75 173 LYS B C 1
ATOM 2784 O O . LYS B 1 173 ? 16.328 -13.672 -13.586 1 98.75 173 LYS B O 1
ATOM 2789 N N . ALA B 1 174 ? 14.43 -12.727 -14.32 1 98.81 174 ALA B N 1
ATOM 2790 C CA . ALA B 1 174 ? 14.664 -11.477 -13.609 1 98.81 174 ALA B CA 1
ATOM 2791 C C . ALA B 1 174 ? 14.734 -11.703 -12.102 1 98.81 174 ALA B C 1
ATOM 2793 O O . ALA B 1 174 ? 15.547 -11.086 -11.414 1 98.81 174 ALA B O 1
ATOM 2794 N N . ILE B 1 175 ? 13.867 -12.562 -11.586 1 98.81 175 ILE B N 1
ATOM 2795 C CA . ILE B 1 175 ? 13.852 -12.867 -10.156 1 98.81 175 ILE B CA 1
ATOM 2796 C C . ILE B 1 175 ? 15.164 -13.547 -9.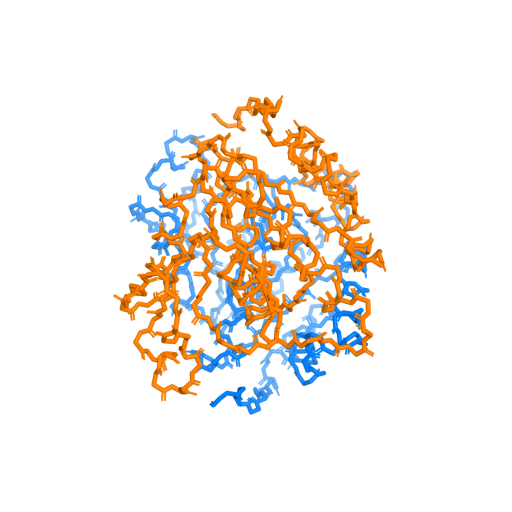758 1 98.81 175 ILE B C 1
ATOM 2798 O O . ILE B 1 175 ? 15.773 -13.18 -8.75 1 98.81 175 ILE B O 1
ATOM 2802 N N . LYS B 1 176 ? 15.602 -14.445 -10.523 1 98.25 176 LYS B N 1
ATOM 2803 C CA . LYS B 1 176 ? 16.812 -15.211 -10.219 1 98.25 176 LYS B CA 1
ATOM 2804 C C . LYS B 1 176 ? 18.047 -14.328 -10.312 1 98.25 176 LYS B C 1
ATOM 2806 O O . LYS B 1 176 ? 19.016 -14.539 -9.578 1 98.25 176 LYS B O 1
ATOM 2811 N N . GLU B 1 177 ? 18.031 -13.352 -11.172 1 98.31 177 GLU B N 1
ATOM 2812 C CA . GLU B 1 177 ? 19.219 -12.523 -11.43 1 98.31 177 GLU B CA 1
ATOM 2813 C C . GLU B 1 177 ? 19.125 -11.203 -10.672 1 98.31 177 GLU B C 1
ATOM 2815 O O . GLU B 1 177 ? 19.984 -10.328 -10.828 1 98.31 177 GLU B O 1
ATOM 2820 N N . TYR B 1 178 ? 18.094 -11.078 -9.867 1 98.25 178 TYR B N 1
ATOM 2821 C CA . TYR B 1 178 ? 17.828 -9.836 -9.148 1 98.25 178 TYR B CA 1
ATOM 2822 C C . TYR B 1 178 ? 19.016 -9.461 -8.258 1 98.25 178 TYR B C 1
ATOM 2824 O O . TYR B 1 178 ? 19.562 -10.312 -7.562 1 98.25 178 TYR B O 1
ATOM 2832 N N . ILE B 1 179 ? 19.406 -8.117 -8.312 1 96.31 179 ILE B N 1
ATOM 2833 C CA . ILE B 1 179 ? 20.391 -7.508 -7.418 1 96.31 179 ILE B CA 1
ATOM 2834 C C . ILE B 1 179 ? 19.75 -6.34 -6.668 1 96.31 179 ILE B C 1
ATOM 2836 O O . ILE B 1 179 ? 19.344 -5.352 -7.281 1 96.31 179 ILE B O 1
ATOM 2840 N N . PRO B 1 180 ? 19.641 -6.434 -5.367 1 94.56 180 PRO B N 1
ATOM 2841 C CA . PRO B 1 180 ? 19.016 -5.344 -4.605 1 94.56 180 PRO B CA 1
ATOM 2842 C C . PRO B 1 180 ? 19.828 -4.055 -4.648 1 94.56 180 PRO B C 1
ATOM 2844 O O . PRO B 1 180 ? 21.062 -4.105 -4.719 1 94.56 180 PRO B O 1
ATOM 2847 N N . PRO B 1 181 ? 19.172 -2.92 -4.684 1 92.81 181 PRO B N 1
ATOM 2848 C CA . PRO B 1 181 ? 19.891 -1.657 -4.566 1 92.81 181 PRO B CA 1
ATOM 2849 C C . PRO B 1 181 ? 20.453 -1.428 -3.162 1 92.81 181 PRO B C 1
ATOM 2851 O O . PRO B 1 181 ? 20.141 -2.188 -2.24 1 92.81 181 PRO B O 1
ATOM 2854 N N . LYS B 1 182 ? 21.281 -0.396 -3.141 1 86.06 182 LYS B N 1
ATOM 2855 C CA . LYS B 1 182 ? 21.734 0.029 -1.821 1 86.06 182 LYS B CA 1
ATOM 2856 C C . LYS B 1 182 ? 20.578 0.51 -0.963 1 86.06 182 LYS B C 1
ATOM 2858 O O . LYS B 1 182 ? 19.656 1.158 -1.465 1 86.06 182 LYS B O 1
ATOM 2863 N N . GLN B 1 183 ? 20.703 0.213 0.208 1 79.62 183 GLN B N 1
ATOM 2864 C CA . GLN B 1 183 ? 19.641 0.598 1.132 1 79.62 183 GLN B CA 1
ATOM 2865 C C . GLN B 1 183 ? 19.578 2.113 1.293 1 79.62 183 GLN B C 1
ATOM 2867 O O . GLN B 1 183 ? 20.594 2.801 1.184 1 79.62 183 GLN B O 1
ATOM 2872 N N . LYS B 1 184 ? 18.453 2.627 1.497 1 71.38 184 LYS B N 1
ATOM 2873 C CA . LYS B 1 184 ? 18.188 4.059 1.622 1 71.38 184 LYS B CA 1
ATOM 2874 C C . LYS B 1 184 ? 18.984 4.66 2.781 1 71.38 184 LYS B C 1
ATOM 2876 O O . LYS B 1 184 ? 19.531 5.762 2.664 1 71.38 184 LYS B O 1
ATOM 2881 N N . TRP B 1 185 ? 18.938 3.783 3.863 1 68.5 185 TRP B N 1
ATOM 2882 C CA . TRP B 1 185 ? 19.672 4.27 5.027 1 68.5 185 TRP B CA 1
ATOM 2883 C C . TRP B 1 185 ? 20.734 3.27 5.445 1 68.5 185 TRP B C 1
ATOM 2885 O O . TRP B 1 185 ? 20.594 2.062 5.242 1 68.5 185 TRP B O 1
#

Secondary structure (DSSP, 8-state):
-EEEEE--SS--SSHHHHHHHHHHHHHHHHTT-EEEE--B-SHHHHHHHHHHHHTT--EEEEEEHHHIIIIIB-TTSSEEEEESSHHHHHHHHHHH-SEEEE-S--HHHHHHHHHHHHHHHTTS----EEEE-GGGTTHHHHHHHHHHHHTTSS-HHHHHTEEEES-HHHHHHHHHT--PPPP--/-EEEEE--SS--SSHHHHHHHHHHHHHHHHTT-EEEE--B-SHHHHHHHHHHHHTT--EEEEEEHHHIIIIIB-TTSSEEEEESSHHHHHHHHHHH-SEEEE-S--HHHHHHHHHHHHHHHTTS----EEEE-GGGTTHHHHHHHHHHHHTTSS-HHHHHTEEEES-HHHHHHHHHT--PPPP--

Radius of gyration: 20.22 Å; Cα contacts (8 Å, |Δi|>4): 798; chains: 2; bounding box: 43×60×42 Å

InterPro domains:
  IPR005269 Cytokinin riboside 5'-monophosphate phosphoribohydrolase LOG [TIGR00730] (2-178)
  IPR031100 LOG family [PF03641] (45-174)

Organism: Arcobacter nitrofigilis (strain ATCC 33309 / DSM 7299 / CCUG 15893 / LMG 7604 / NCTC 12251 / CI) (NCBI:txid572480)

Solvent-accessible surface area (backbone atoms only — not comparable to full-atom values): 18344 Å² total; per-residue (Å²): 101,30,35,23,48,36,42,8,67,37,49,45,77,46,72,63,52,45,52,54,38,28,51,45,17,36,51,31,16,74,66,62,34,29,38,29,35,61,28,38,52,40,33,39,36,19,37,29,48,48,28,15,47,75,49,73,28,47,32,38,22,32,29,25,51,74,52,42,72,70,72,34,52,43,85,86,54,71,41,72,45,76,35,86,36,70,69,54,26,54,48,52,45,56,70,67,27,60,29,36,38,34,44,73,31,26,56,59,27,49,22,57,48,29,45,56,50,37,35,31,47,64,51,77,43,71,58,44,44,29,38,45,38,57,92,57,68,51,51,38,44,52,50,29,54,50,47,23,32,74,38,46,33,31,60,60,67,68,61,64,54,48,42,78,40,74,44,69,69,59,45,55,51,50,56,73,67,57,72,70,69,81,48,77,111,100,30,35,24,46,37,42,10,67,37,48,45,77,46,72,65,53,44,50,53,38,27,52,46,17,36,51,32,16,74,66,63,32,30,38,28,36,61,27,38,52,40,31,37,37,20,37,29,48,48,28,15,46,76,50,74,28,48,32,38,22,32,29,26,52,75,52,42,73,70,71,34,52,42,85,86,52,73,42,72,45,76,35,87,35,70,69,52,28,53,50,52,44,57,70,66,27,61,31,37,37,34,44,72,31,26,58,60,28,49,24,56,49,30,44,57,50,37,34,30,47,60,51,75,44,72,57,44,42,30,38,46,36,56,91,57,68,50,52,38,44,52,50,31,54,50,47,23,32,74,38,46,34,31,62,60,65,67,58,66,54,49,42,78,39,75,43,70,69,59,44,55,50,49,55,73,67,57,73,69,68,81,46,76,109